Protein 3UAL (pdb70)

InterPro domains:
  IPR000308 14-3-3 protein [PIRSF000868] (2-242)
  IPR000308 14-3-3 protein [PR00305] (36-65)
  IPR000308 14-3-3 protein [PR00305] (85-109)
  IPR000308 14-3-3 protein [PR00305] (116-138)
  IPR000308 14-3-3 protein [PR00305] (151-177)
  IPR000308 14-3-3 protein [PR00305] (178-204)
  IPR000308 14-3-3 protein [PR00305] (205-234)
  IPR000308 14-3-3 protein [PTHR18860] (4-235)
  IPR023409 14-3-3 protein, conserved site [PS00796] (42-52)
  IPR023409 14-3-3 protein, conserved site [PS00797] (214-233)
  IPR023410 14-3-3 domain [PF00244] (11-232)
  IPR023410 14-3-3 domain [SM00101] (4-245)
  IPR036815 14-3-3 domain superfamily [G3DSA:1.20.190.20] (1-247)
  IPR036815 14-3-3 domain superfamily [SSF48445] (1-234)

Secondary structure (DSSP, 8-state):
-HHHHHHHHHHHHHHT-HHHHHHHHHHHHTT-SPPPHHHHHHHHHHHHHHHHHHHHHHHHHHHHHHHHHTTT-HHHHHHHHHHHHHHHHHHHHHHHHHHHHIIIIIHHH--SHHHHHHHHHHHHHHHHHHHHH--HHHHHHHHHHHHHHHHHHHHHHHHHS-TT-HHHHHHHHHHHHIIIIIS--HHHHHHHHHHHHHHHHHTGGG--TTTHHHHHHHHHHHHHHHHHH-/-------

CATH classification: 1.20.190.20

Nearest PDB structures (foldseek):
  7v9b-assembly1_A  TM=1.003E+00  e=8.157E-29  Homo sapiens
  8dgp-assembly2_D  TM=9.974E-01  e=5.205E-28  Homo sapiens
  6gkf-assembly2_D  TM=9.851E-01  e=3.706E-20  Homo sapiens
  6twz-assembly1_A  TM=9.790E-01  e=1.505E-19  Homo sapiens
  5ltw-assembly3_I  TM=9.706E-01  e=9.575E-20  Homo sapiens

GO terms:
  GO:0005886 plasma membrane (C, IDA)
  GO:0002753 cytoplasmic pattern recognition receptor signaling pathway (P, IDA)
  GO:0035332 positive regulation of hippo signaling (P, IDA)
  GO:0005737 cytoplasm (C, IDA)
  GO:0005783 endoplasmic reticulum (C, IDA)
  GO:0042308 negative regulation of protein import into nucleus (P, IDA)
  GO:0035591 signaling adaptor activity (F, IDA)
  GO:0030007 intracellular potassium ion homeostasis (P, IDA)
  GO:0034122 negative regulation of toll-like receptor signaling pathway (P, IDA)
  GO:0140311 protein sequestering activity (F, IDA)
  GO:0070972 protein localization to endoplasmic reticulum (P, IDA)
  GO:0031966 mitochondrial membrane (C, IC)
  GO:0005246 calcium channel regulator activity (F, IDA)
  GO:0051480 regulation of cytosolic calcium ion concentration (P, IDA)
  GO:1905913 negative regulation of calcium ion export across plasma membrane (P, IDA)
  GO:0019855 calcium channel inhibitor activity (F, IDA)
  GO:0044325 transmembrane transporter binding (F, IPI)
  GO:0031625 ubiquitin protein ligase binding (F, IPI)
  GO:0034605 cellular response to heat (P, IDA)
  GO:0005634 nucleus (C, IDA)

B-factor: mean 32.11, std 10.45, range [16.95, 76.75]

Radius of gyration: 18.56 Å; Cα contacts (8 Å, |Δi|>4): 293; chains: 2; bounding box: 40×36×55 Å

Structure (mmCIF, N/CA/C/O backbone):
data_3UAL
#
_entry.id   3UAL
#
_cell.length_a   77.980
_cell.length_b   81.460
_cell.length_c   82.840
_cell.angle_alpha   90.00
_cell.angle_beta   90.00
_cell.angle_gamma   90.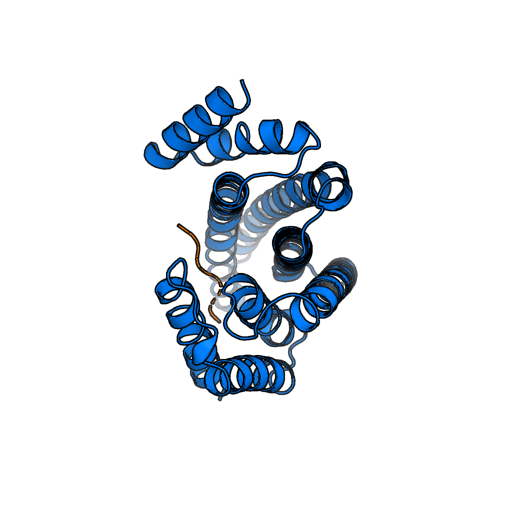00
#
_symmetry.space_group_name_H-M   'C 2 2 21'
#
loop_
_entity.id
_entity.type
_entity.pdbx_description
1 polymer '14-3-3 protein epsilon'
2 polymer 'Myeloid leukemia factor 1'
3 non-polymer 'TERTIARY-BUTYL ALCOHOL'
4 water water
#
loop_
_atom_site.group_PDB
_atom_site.id
_atom_site.type_symbol
_atom_site.label_atom_id
_atom_site.label_alt_id
_atom_site.label_comp_id
_atom_site.label_asym_id
_atom_site.label_entity_id
_atom_site.label_seq_id
_atom_site.pdbx_PDB_ins_code
_atom_site.Cartn_x
_atom_site.Cartn_y
_atom_site.Cartn_z
_atom_site.occupancy
_atom_site.B_iso_or_equiv
_atom_site.auth_seq_id
_atom_site.auth_comp_id
_atom_site.auth_asym_id
_atom_site.auth_atom_id
_atom_site.pdbx_PDB_model_num
ATOM 1 N N . ASP A 1 3 ? -11.424 17.557 -3.855 1.00 54.66 3 ASP A N 1
ATOM 2 C CA . ASP A 1 3 ? -10.852 17.966 -2.547 1.00 52.06 3 ASP A CA 1
ATOM 3 C C . ASP A 1 3 ? -11.374 17.180 -1.352 1.00 49.62 3 ASP A C 1
ATOM 4 O O . ASP A 1 3 ? -10.580 16.917 -0.435 1.00 46.29 3 ASP A O 1
ATOM 9 N N . ARG A 1 4 ? -12.678 16.886 -1.345 1.00 47.69 4 ARG A N 1
ATOM 10 C CA . ARG A 1 4 ? -13.263 15.856 -0.507 1.00 45.24 4 ARG A CA 1
ATOM 11 C C . ARG A 1 4 ? -12.465 14.531 -0.674 1.00 44.32 4 ARG A C 1
ATOM 12 O O . ARG A 1 4 ? -12.040 13.930 0.300 1.00 42.19 4 ARG A O 1
ATOM 20 N N . GLU A 1 5 ? -12.193 14.136 -1.914 1.00 44.86 5 GLU A N 1
ATOM 21 C CA . GLU A 1 5 ? -11.384 12.939 -2.209 1.00 43.63 5 GLU A CA 1
ATOM 22 C C . GLU A 1 5 ? -9.954 13.062 -1.637 1.00 42.27 5 GLU A C 1
ATOM 23 O O . GLU A 1 5 ? -9.421 12.088 -1.093 1.00 39.45 5 GLU A O 1
ATOM 29 N N . ASP A 1 6 ? -9.370 14.253 -1.731 1.00 40.96 6 ASP A N 1
ATOM 30 C CA . ASP A 1 6 ? -8.071 14.534 -1.153 1.00 40.71 6 ASP A CA 1
ATOM 31 C C . ASP A 1 6 ? -8.060 14.410 0.393 1.00 38.54 6 ASP A C 1
ATOM 32 O O . ASP A 1 6 ? -7.126 13.830 0.964 1.00 35.96 6 ASP A O 1
ATOM 37 N N . LEU A 1 7 ? -9.076 14.958 1.058 1.00 36.60 7 LEU A N 1
ATOM 38 C CA . LEU A 1 7 ? -9.180 14.852 2.514 1.00 35.21 7 LEU A CA 1
ATOM 39 C C . LEU A 1 7 ? -9.299 13.387 2.942 1.00 33.47 7 LEU A C 1
ATOM 40 O O . LEU A 1 7 ? -8.712 12.938 3.978 1.00 30.67 7 LEU A O 1
ATOM 45 N N . VAL A 1 8 ? -10.053 12.627 2.171 1.00 31.01 8 VAL A N 1
ATOM 46 C CA . VAL A 1 8 ? -10.265 11.226 2.540 1.00 31.30 8 VAL A CA 1
ATOM 47 C C . VAL A 1 8 ? -8.911 10.473 2.432 1.00 31.13 8 VAL A C 1
ATOM 48 O O . VAL A 1 8 ? -8.595 9.602 3.286 1.00 29.48 8 VAL A O 1
ATOM 52 N N . TYR A 1 9 ? -8.199 10.744 1.339 1.00 31.98 9 TYR A N 1
ATOM 53 C CA . TYR A 1 9 ? -6.846 10.202 1.173 1.00 32.35 9 TYR A CA 1
ATOM 54 C C . TYR A 1 9 ? -5.897 10.553 2.310 1.00 32.23 9 TYR A C 1
ATOM 55 O O . TYR A 1 9 ? -5.175 9.651 2.824 1.00 30.84 9 TYR A O 1
ATOM 64 N N . GLN A 1 10 ? -5.851 11.849 2.659 1.00 30.52 10 GLN A N 1
ATOM 65 C CA . GLN A 1 10 ? -5.073 12.282 3.814 1.00 30.85 10 GLN A CA 1
ATOM 66 C C . GLN A 1 10 ? -5.473 11.587 5.096 1.00 28.14 10 GLN A C 1
ATOM 67 O O . GLN A 1 10 ? -4.589 11.216 5.892 1.00 28.02 10 GLN A O 1
ATOM 73 N N . ALA A 1 11 ? -6.768 11.370 5.288 1.00 27.01 11 ALA A N 1
ATOM 74 C CA . ALA A 1 11 ? -7.255 10.686 6.470 1.00 25.67 11 ALA A CA 1
ATOM 75 C C . ALA A 1 11 ? -6.776 9.225 6.506 1.00 27.61 11 ALA A C 1
ATOM 76 O O . ALA A 1 11 ? -6.304 8.687 7.576 1.00 24.47 11 ALA A O 1
ATOM 78 N N . LYS A 1 12 ? -6.808 8.610 5.324 1.00 25.72 12 LYS A N 1
ATOM 79 C CA . LYS A 1 12 ? -6.284 7.242 5.218 1.00 27.18 12 LYS A CA 1
ATOM 80 C C . LYS A 1 12 ? -4.765 7.155 5.449 1.00 27.26 12 LYS A C 1
ATOM 81 O O . LYS A 1 12 ? -4.284 6.229 6.136 1.00 26.62 12 LYS A O 1
ATOM 87 N N . LEU A 1 13 ? -4.009 8.115 4.927 1.00 26.36 13 LEU A N 1
ATOM 88 C CA . LEU A 1 13 ? -2.569 8.140 5.228 1.00 27.90 13 LEU A CA 1
ATOM 89 C C . LEU A 1 13 ? -2.347 8.302 6.725 1.00 27.05 13 LEU A C 1
ATOM 90 O O . LEU A 1 13 ? -1.414 7.673 7.241 1.00 26.42 13 LEU A O 1
ATOM 95 N N . ALA A 1 14 ? -3.060 9.245 7.373 1.00 23.94 14 ALA A N 1
ATOM 96 C CA . ALA A 1 14 ? -2.897 9.454 8.832 1.00 24.62 14 ALA A CA 1
ATOM 97 C C . ALA A 1 14 ? -3.248 8.155 9.572 1.00 25.10 14 ALA A C 1
ATOM 98 O O . ALA A 1 14 ? -2.583 7.765 10.569 1.00 24.08 14 ALA A O 1
ATOM 100 N N . GLU A 1 15 ? -4.288 7.472 9.090 1.00 22.14 15 GLU A N 1
ATOM 101 C CA . GLU A 1 15 ? -4.715 6.218 9.761 1.00 21.81 15 GLU A CA 1
ATOM 102 C C . GLU A 1 15 ? -3.585 5.162 9.653 1.00 23.66 15 GLU A C 1
ATOM 103 O O . GLU A 1 15 ? -3.231 4.508 10.687 1.00 21.91 15 GLU A O 1
ATOM 109 N N . GLN A 1 16 ? -3.017 4.999 8.468 1.00 21.87 16 GLN A N 1
ATOM 110 C CA . GLN A 1 16 ? -1.889 4.083 8.316 1.00 25.22 16 GLN A CA 1
ATOM 111 C C . GLN A 1 16 ? -0.714 4.494 9.194 1.00 26.79 16 GLN A C 1
ATOM 112 O O . GLN A 1 16 ? -0.055 3.589 9.780 1.00 27.30 16 GLN A O 1
ATOM 118 N N . ALA A 1 17 ? -0.408 5.815 9.271 1.00 23.31 17 ALA A N 1
ATOM 119 C CA . ALA A 1 17 ? 0.712 6.288 10.098 1.00 24.95 17 ALA A CA 1
ATOM 120 C C . ALA A 1 17 ? 0.375 6.250 11.615 1.00 23.22 17 ALA A C 1
ATOM 121 O O . ALA A 1 17 ? 1.269 6.591 12.417 1.00 25.76 17 ALA A O 1
ATOM 123 N N . GLU A 1 18 ? -0.839 5.882 12.002 1.00 21.45 18 GLU A N 1
ATOM 124 C CA . GLU A 1 18 ? -1.346 5.911 13.365 1.00 23.53 18 GLU A CA 1
ATOM 125 C C . GLU A 1 18 ? -1.237 7.333 13.996 1.00 25.13 18 GLU A C 1
ATOM 126 O O . GLU A 1 18 ? -0.864 7.474 15.144 1.00 25.68 18 GLU A O 1
ATOM 132 N N . ARG A 1 19 ? -1.504 8.362 13.175 1.00 24.56 19 ARG A N 1
ATOM 133 C CA . ARG A 1 19 ? -1.460 9.754 13.641 1.00 25.44 19 ARG A CA 1
ATOM 134 C C . ARG A 1 19 ? -2.942 10.177 13.718 1.00 24.26 19 ARG A C 1
ATOM 135 O O . ARG A 1 19 ? -3.466 10.876 12.773 1.00 24.71 19 ARG A O 1
ATOM 143 N N . TYR A 1 20 ? -3.634 9.709 14.763 1.00 22.65 20 TYR A N 1
ATOM 144 C CA . TYR A 1 20 ? -5.105 9.860 14.714 1.00 22.67 20 TYR A CA 1
ATOM 145 C C . TYR A 1 20 ? -5.604 11.298 14.825 1.00 23.45 20 TYR A C 1
ATOM 146 O O . TYR A 1 20 ? -6.737 11.580 14.410 1.00 23.89 20 TYR A O 1
ATOM 155 N N . ASP A 1 21 ? -4.784 12.199 15.396 1.00 24.85 21 ASP A N 1
ATOM 156 C CA . ASP A 1 21 ? -5.171 13.638 15.455 1.00 26.93 21 ASP A CA 1
ATOM 157 C C . ASP A 1 21 ? -5.368 14.233 14.094 1.00 27.41 21 ASP A C 1
ATOM 158 O O . ASP A 1 21 ? -6.316 14.963 13.863 1.00 28.44 21 ASP A O 1
ATOM 163 N N . GLU A 1 22 ? -4.459 13.908 13.197 1.00 25.83 22 GLU A N 1
ATOM 164 C CA . GLU A 1 22 ? -4.537 14.387 11.835 1.00 27.47 22 GLU A CA 1
ATOM 165 C C . GLU A 1 22 ? -5.662 13.765 11.108 1.00 24.74 22 GLU A C 1
ATOM 166 O O . GLU A 1 22 ? -6.269 14.404 10.265 1.00 26.27 22 GLU A O 1
ATOM 172 N N . MET A 1 23 ? -5.908 12.504 11.406 1.00 23.19 23 MET A N 1
ATOM 173 C CA . MET A 1 23 ? -7.056 11.779 10.813 1.00 23.00 23 MET A CA 1
ATOM 174 C C . MET A 1 23 ? -8.385 12.462 11.191 1.00 22.96 23 MET A C 1
ATOM 175 O O . MET A 1 23 ? -9.266 12.700 10.322 1.00 24.96 23 MET A O 1
ATOM 180 N N . VAL A 1 24 ? -8.458 12.863 12.476 1.00 23.10 24 VAL A N 1
ATOM 181 C CA . VAL A 1 24 ? -9.635 13.630 12.952 1.00 23.39 24 VAL A CA 1
ATOM 182 C C . VAL A 1 24 ? -9.728 14.974 12.163 1.00 24.39 24 VAL A C 1
ATOM 183 O O . VAL A 1 24 ? -10.826 15.317 11.684 1.00 24.34 24 VAL A O 1
ATOM 187 N N A GLU A 1 25 ? -8.595 15.679 12.015 0.50 25.36 25 GLU A N 1
ATOM 188 N N B GLU A 1 25 ? -8.618 15.685 11.987 0.50 25.24 25 GLU A N 1
ATOM 189 C CA A GLU A 1 25 ? -8.557 17.018 11.376 0.50 27.05 25 GLU A CA 1
ATOM 190 C CA B GLU A 1 25 ? -8.686 17.032 11.394 0.50 26.66 25 GLU A CA 1
ATOM 191 C C A GLU A 1 25 ? -9.185 16.860 10.000 0.50 28.13 25 GLU A C 1
ATOM 192 C C B GLU A 1 25 ? -9.096 16.955 9.928 0.50 28.28 25 GLU A C 1
ATOM 193 O O A GLU A 1 25 ? -10.161 17.556 9.664 0.50 26.85 25 GLU A O 1
ATOM 194 O O B GLU A 1 25 ? -9.846 17.816 9.446 0.50 27.86 25 GLU A O 1
ATOM 205 N N . SER A 1 26 ? -8.651 15.900 9.231 1.00 27.34 26 SER A N 1
ATOM 206 C CA . SER A 1 26 ? -9.105 15.664 7.809 1.00 28.70 26 SER A CA 1
ATOM 207 C C . SER A 1 26 ? -10.589 15.289 7.716 1.00 29.17 26 SER A C 1
ATOM 208 O O . SER A 1 26 ? -11.332 15.883 6.901 1.00 29.75 26 SER A O 1
ATOM 211 N N . MET A 1 27 ? -11.047 14.357 8.570 1.00 26.07 27 MET A N 1
ATOM 212 C CA . MET A 1 27 ? -12.437 13.910 8.504 1.00 24.81 27 MET A CA 1
ATOM 213 C C . MET A 1 27 ? -13.414 14.992 9.026 1.00 26.51 27 MET A C 1
ATOM 214 O O . MET A 1 27 ? -14.568 15.062 8.579 1.00 26.81 27 MET A O 1
ATOM 219 N N . LYS A 1 28 ? -12.937 15.844 9.944 1.00 27.76 28 LYS A N 1
ATOM 220 C CA . LYS A 1 28 ? -13.776 16.950 10.449 1.00 29.71 28 LYS A CA 1
ATOM 221 C C . LYS A 1 28 ? -13.998 17.955 9.307 1.00 30.74 28 LYS A C 1
ATOM 222 O O . LYS A 1 28 ? -15.098 18.488 9.171 1.00 29.91 28 LYS A O 1
ATOM 228 N N . LYS A 1 29 ? -12.992 18.189 8.460 1.00 32.24 29 LYS A N 1
ATOM 229 C CA . LYS A 1 29 ? -13.183 19.020 7.275 1.00 35.08 29 LYS A CA 1
ATOM 230 C C . LYS A 1 29 ? -14.195 18.431 6.292 1.00 35.63 29 LYS A C 1
ATOM 231 O O . LYS A 1 29 ? -14.966 19.192 5.685 1.00 35.53 29 LYS A O 1
ATOM 237 N N . VAL A 1 30 ? -14.248 17.104 6.173 1.00 32.79 30 VAL A N 1
ATOM 238 C CA . VAL A 1 30 ? -15.219 16.466 5.293 1.00 33.60 30 VAL A CA 1
ATOM 239 C C . VAL A 1 30 ? -16.621 16.657 5.895 1.00 34.05 30 VAL A C 1
ATOM 240 O O . VAL A 1 30 ? -17.567 17.041 5.194 1.00 34.18 30 VAL A O 1
ATOM 244 N N . ALA A 1 31 ? -16.742 16.473 7.192 1.00 31.51 31 ALA A N 1
ATOM 245 C CA . ALA A 1 31 ? -18.012 16.663 7.861 1.00 31.44 31 ALA A CA 1
ATOM 246 C C . ALA A 1 31 ? -18.468 18.117 7.685 1.00 33.94 31 ALA A C 1
ATOM 247 O O . ALA A 1 31 ? -19.663 18.374 7.593 1.00 34.62 31 ALA A O 1
ATOM 249 N N . GLY A 1 32 ? -17.481 19.013 7.632 1.00 34.91 32 GLY A N 1
ATOM 250 C CA . GLY A 1 32 ? -17.662 20.462 7.581 1.00 37.06 32 GLY A CA 1
ATOM 251 C C . GLY A 1 32 ? -18.336 20.888 6.285 1.00 38.39 32 GLY A C 1
ATOM 252 O O . GLY A 1 32 ? -18.848 21.990 6.179 1.00 40.61 32 GLY A O 1
ATOM 253 N N . MET A 1 33 ? -18.359 19.981 5.314 1.00 38.60 33 MET A N 1
ATOM 254 C CA . MET A 1 33 ? -18.978 20.237 4.013 1.00 40.57 33 MET A CA 1
ATOM 255 C C . MET A 1 33 ? -20.506 20.176 3.941 1.00 40.31 33 MET A C 1
ATOM 256 O O . MET A 1 33 ? -21.079 20.564 2.928 1.00 41.74 33 MET A O 1
ATOM 261 N N . ASP A 1 34 ? -21.154 19.636 4.970 1.00 38.67 34 ASP A N 1
ATOM 262 C CA . ASP A 1 34 ? -22.631 19.646 5.077 1.00 38.77 34 ASP A CA 1
ATOM 263 C C . ASP A 1 34 ? -23.310 18.843 3.932 1.00 40.44 34 ASP A C 1
ATOM 264 O O . ASP A 1 34 ? -24.335 19.266 3.351 1.00 41.11 34 ASP A O 1
ATOM 269 N N . VAL A 1 35 ? -22.685 17.739 3.553 1.00 39.89 35 VAL A N 1
ATOM 270 C CA . VAL A 1 35 ? -23.273 16.813 2.583 1.00 39.54 35 VAL A CA 1
ATOM 271 C C . VAL A 1 35 ? -23.335 15.414 3.234 1.00 36.95 35 VAL A C 1
ATOM 272 O O . VAL A 1 35 ? -22.685 15.161 4.229 1.00 34.82 35 VAL A O 1
ATOM 276 N N . GLU A 1 36 ? -24.162 14.523 2.709 1.00 35.48 36 GLU A N 1
ATOM 277 C CA . GLU A 1 36 ? -24.202 13.139 3.239 1.00 32.83 36 GLU A CA 1
ATOM 278 C C . GLU A 1 36 ? -22.820 12.469 3.044 1.00 31.54 36 GLU A C 1
ATOM 279 O O . GLU A 1 36 ? -22.274 12.456 1.924 1.00 32.57 36 GLU A O 1
ATOM 285 N N . LEU A 1 37 ? -22.231 11.948 4.115 1.00 28.90 37 LEU A N 1
ATOM 286 C CA . LEU A 1 37 ? -20.964 11.239 3.986 1.00 28.44 37 LEU A CA 1
ATOM 287 C C . LEU A 1 37 ? -21.232 9.850 3.386 1.00 28.30 37 LEU A C 1
ATOM 288 O O . LEU A 1 37 ? -22.298 9.295 3.577 1.00 28.44 37 LEU A O 1
ATOM 293 N N . THR A 1 38 ? -20.239 9.284 2.714 1.00 28.67 38 THR A N 1
ATOM 294 C CA . THR A 1 38 ? -20.333 7.885 2.297 1.00 29.04 38 THR A CA 1
ATOM 295 C C . THR A 1 38 ? -20.147 6.987 3.513 1.00 28.89 38 THR A C 1
ATOM 296 O O . THR A 1 38 ? -19.703 7.442 4.543 1.00 26.82 38 THR A O 1
ATOM 300 N N . VAL A 1 39 ? -20.449 5.701 3.378 1.00 26.50 39 VAL A N 1
ATOM 301 C CA . VAL A 1 39 ? -20.182 4.716 4.396 1.00 28.13 39 VAL A CA 1
ATOM 302 C C . VAL A 1 39 ? -18.731 4.784 4.745 1.00 26.78 39 VAL A C 1
ATOM 303 O O . VAL A 1 39 ? -18.432 4.739 5.947 1.00 26.62 39 VAL A O 1
ATOM 307 N N . GLU A 1 40 ? -17.868 4.904 3.726 1.00 28.25 40 GLU A N 1
ATOM 308 C CA . GLU A 1 40 ? -16.425 4.948 3.968 1.00 27.92 40 GLU A CA 1
ATOM 309 C C . GLU A 1 40 ? -16.032 6.153 4.836 1.00 28.09 40 GLU A C 1
ATOM 310 O O . GLU A 1 40 ? -15.239 6.038 5.798 1.00 25.66 40 GLU A O 1
ATOM 316 N N . GLU A 1 41 ? -16.531 7.313 4.430 1.00 27.05 41 GLU A N 1
ATOM 317 C CA . GLU A 1 41 ? -16.257 8.545 5.210 1.00 26.03 41 GLU A CA 1
ATOM 318 C C . GLU A 1 41 ? -16.803 8.468 6.641 1.00 24.36 41 GLU A C 1
ATOM 319 O O . GLU A 1 41 ? -16.081 8.886 7.609 1.00 24.15 41 GLU A O 1
ATOM 325 N N . ARG A 1 42 ? -18.057 8.014 6.850 1.00 24.79 42 ARG A N 1
ATOM 326 C CA A ARG A 1 42 ? -18.603 7.817 8.226 0.50 26.05 42 ARG A CA 1
ATOM 327 C CA B ARG A 1 42 ? -18.560 7.883 8.245 0.50 25.85 42 ARG A CA 1
ATOM 328 C C . ARG A 1 42 ? -17.687 6.958 9.083 1.00 26.42 42 ARG A C 1
ATOM 329 O O . ARG A 1 42 ? -17.405 7.263 10.261 1.00 25.14 42 ARG A O 1
ATOM 344 N N . ASN A 1 43 ? -17.270 5.851 8.490 1.00 25.74 43 ASN A N 1
ATOM 345 C CA . ASN A 1 43 ? -16.386 4.936 9.173 1.00 26.32 43 ASN A CA 1
ATOM 346 C C . ASN A 1 43 ? -15.048 5.561 9.505 1.00 23.05 43 ASN A C 1
ATOM 347 O O . ASN A 1 43 ? -14.584 5.372 10.668 1.00 22.48 43 ASN A O 1
ATOM 352 N N . LEU A 1 44 ? -14.462 6.318 8.569 1.00 22.25 44 LEU A N 1
ATOM 353 C CA . LEU A 1 44 ? -13.125 6.940 8.823 1.00 22.95 44 LEU A CA 1
ATOM 354 C C . LEU A 1 44 ? -13.286 7.961 9.985 1.00 22.29 44 LEU A C 1
ATOM 355 O O . LEU A 1 44 ? -12.474 8.051 10.859 1.00 20.58 44 LEU A O 1
ATOM 360 N N . LEU A 1 45 ? -14.369 8.734 9.945 1.00 23.76 45 LEU A N 1
ATOM 361 C CA . LEU A 1 45 ? -14.573 9.784 10.968 1.00 23.74 45 LEU A CA 1
ATOM 362 C C . LEU A 1 45 ? -14.727 9.071 12.313 1.00 22.76 45 LEU A C 1
ATOM 363 O O . LEU A 1 45 ? -14.141 9.505 13.360 1.00 20.75 45 LEU A O 1
ATOM 368 N N . SER A 1 46 ? -15.540 8.036 12.334 1.00 21.97 46 SER A N 1
ATOM 369 C CA . SER A 1 46 ? -15.807 7.358 13.638 1.00 23.41 46 SER A CA 1
ATOM 370 C C . SER A 1 46 ? -14.505 6.736 14.224 1.00 22.29 46 SER A C 1
ATOM 371 O O . SER A 1 46 ? -14.153 6.917 15.421 1.00 20.79 46 SER A O 1
ATOM 374 N N . VAL A 1 47 ? -13.737 6.079 13.338 1.00 20.69 47 VAL A N 1
ATOM 375 C CA . VAL A 1 47 ? -12.454 5.447 13.747 1.00 21.32 47 VAL A CA 1
ATOM 376 C C . VAL A 1 47 ? -11.516 6.522 14.256 1.00 20.60 47 VAL A C 1
ATOM 377 O O . VAL A 1 47 ? -10.818 6.324 15.291 1.00 21.64 47 VAL A O 1
ATOM 381 N N . ALA A 1 48 ? -11.406 7.658 13.533 1.00 19.45 48 ALA A N 1
ATOM 382 C CA . ALA A 1 48 ? -10.500 8.695 13.976 1.00 19.67 48 ALA A CA 1
ATOM 383 C C . ALA A 1 48 ? -10.848 9.163 15.428 1.00 21.17 48 ALA A C 1
ATOM 384 O O . ALA A 1 48 ? -9.976 9.127 16.313 1.00 19.40 48 ALA A O 1
ATOM 386 N N . TYR A 1 49 ? -12.101 9.507 15.692 1.00 19.17 49 TYR A N 1
ATOM 387 C CA . TYR A 1 49 ? -12.420 9.998 17.032 1.00 19.82 49 TYR A CA 1
ATOM 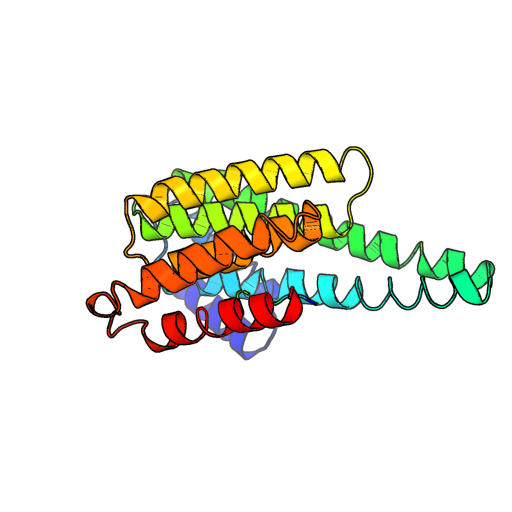388 C C . TYR A 1 49 ? -12.351 8.846 18.029 1.00 20.69 49 TYR A C 1
ATOM 389 O O . TYR A 1 49 ? -12.013 9.118 19.182 1.00 21.48 49 TYR A O 1
ATOM 398 N N . LYS A 1 50 ? -12.751 7.607 17.684 1.00 20.47 50 LYS A N 1
ATOM 399 C CA A LYS A 1 50 ? -12.646 6.566 18.690 0.50 20.69 50 LYS A CA 1
ATOM 400 C CA B LYS A 1 50 ? -12.618 6.491 18.631 0.50 20.03 50 LYS A CA 1
ATOM 401 C C . LYS A 1 50 ? -11.186 6.283 19.132 1.00 21.07 50 LYS A C 1
ATOM 402 O O . LYS A 1 50 ? -10.968 6.023 20.324 1.00 18.30 50 LYS A O 1
ATOM 413 N N . ASN A 1 51 ? -10.235 6.401 18.197 1.00 20.45 51 ASN A N 1
ATOM 414 C CA . ASN A 1 51 ? -8.821 6.339 18.586 1.00 19.77 51 ASN A CA 1
ATOM 415 C C . ASN A 1 51 ? -8.387 7.480 19.482 1.00 20.86 51 ASN A C 1
ATOM 416 O O . ASN A 1 51 ? -7.650 7.246 20.431 1.00 19.82 51 ASN A O 1
ATOM 421 N N . VAL A 1 52 ? -8.765 8.714 19.118 1.00 18.12 52 VAL A N 1
ATOM 422 C CA . VAL A 1 52 ? -8.337 9.913 19.851 1.00 19.78 52 VAL A CA 1
ATOM 423 C C . VAL A 1 52 ? -8.922 9.872 21.248 1.00 21.32 52 VAL A C 1
ATOM 424 O O . VAL A 1 52 ? -8.188 10.031 22.260 1.00 21.58 52 VAL A O 1
ATOM 428 N N . ILE A 1 53 ? -10.206 9.607 21.309 1.00 19.53 53 ILE A N 1
ATOM 429 C CA . ILE A 1 53 ? -10.828 9.525 22.650 1.00 20.82 53 ILE A CA 1
ATOM 430 C C . ILE A 1 53 ? -10.374 8.247 23.417 1.00 20.19 53 ILE A C 1
ATOM 431 O O . ILE A 1 53 ? -10.176 8.300 24.642 1.00 21.13 53 ILE A O 1
ATOM 436 N N . GLY A 1 54 ? -10.172 7.147 22.705 1.00 18.18 54 GLY A N 1
ATOM 437 C CA . GLY A 1 54 ? -9.824 5.861 23.317 1.00 17.77 54 GLY A CA 1
ATOM 438 C C . GLY A 1 54 ? -8.481 5.952 24.026 1.00 20.39 54 GLY A C 1
ATOM 439 O O . GLY A 1 54 ? -8.331 5.369 25.143 1.00 20.27 54 GLY A O 1
ATOM 440 N N . ALA A 1 55 ? -7.523 6.683 23.429 1.00 19.31 55 ALA A N 1
ATOM 441 C CA . ALA A 1 55 ? -6.215 6.863 24.124 1.00 20.93 55 ALA A CA 1
ATOM 442 C C . ALA A 1 55 ? -6.412 7.521 25.492 1.00 20.69 55 ALA A C 1
ATOM 443 O O . ALA A 1 55 ? -5.793 7.082 26.492 1.00 21.77 55 ALA A O 1
ATOM 445 N N . ARG A 1 56 ? -7.276 8.525 25.549 1.00 20.84 56 ARG A N 1
ATOM 446 C CA . ARG A 1 56 ? -7.475 9.185 26.851 1.00 20.76 56 ARG A CA 1
ATOM 447 C C . ARG A 1 56 ? -8.322 8.355 27.811 1.00 19.50 56 ARG A C 1
ATOM 448 O O . ARG A 1 56 ? -8.084 8.414 29.043 1.00 21.01 56 ARG A O 1
ATOM 456 N N . ARG A 1 57 ? -9.329 7.628 27.278 1.00 17.97 57 ARG A N 1
ATOM 457 C CA . ARG A 1 57 ? -10.121 6.739 28.160 1.00 19.43 57 ARG A CA 1
ATOM 458 C C . ARG A 1 57 ? -9.203 5.683 28.772 1.00 20.52 57 ARG A C 1
ATOM 459 O O . ARG A 1 57 ? -9.278 5.365 29.942 1.00 19.16 57 ARG A O 1
ATOM 467 N N . ALA A 1 58 ? -8.305 5.160 27.961 1.00 18.76 58 ALA A N 1
ATOM 468 C CA . ALA A 1 58 ? -7.343 4.154 28.495 1.00 20.87 58 ALA A CA 1
ATOM 469 C C . ALA A 1 58 ? -6.431 4.770 29.558 1.00 21.30 58 ALA A C 1
ATOM 470 O O . ALA A 1 58 ? -6.219 4.162 30.614 1.00 21.68 58 ALA A O 1
ATOM 472 N N . SER A 1 59 ? -5.921 5.991 29.293 1.00 20.82 59 SER A N 1
ATOM 473 C CA . SER A 1 59 ? -5.056 6.675 30.294 1.00 20.42 59 SER A CA 1
ATOM 474 C C . SER A 1 59 ? -5.841 6.912 31.576 1.00 20.69 59 SER A C 1
ATOM 475 O O . SER A 1 59 ? -5.300 6.759 32.657 1.00 19.99 59 SER A O 1
ATOM 478 N N . TRP A 1 60 ? -7.072 7.424 31.420 1.00 21.00 60 TRP A N 1
ATOM 479 C CA . TRP A 1 60 ? -7.943 7.760 32.541 1.00 22.00 60 TRP A CA 1
ATOM 480 C C . TRP A 1 60 ? -8.173 6.498 33.415 1.00 22.45 60 TRP A C 1
ATOM 481 O O . TRP A 1 60 ? -8.035 6.570 34.623 1.00 23.27 60 TRP A O 1
ATOM 492 N N . ARG A 1 61 ? -8.436 5.355 32.792 1.00 21.61 61 ARG A N 1
ATOM 493 C CA A ARG A 1 61 ? -8.662 4.140 33.593 0.50 22.10 61 ARG A CA 1
ATOM 494 C CA B ARG A 1 61 ? -8.652 4.149 33.602 0.50 21.65 61 ARG A CA 1
ATOM 495 C C . ARG A 1 61 ? -7.414 3.724 34.341 1.00 23.67 61 ARG A C 1
ATOM 496 O O . ARG A 1 61 ? -7.497 3.253 35.478 1.00 21.78 61 ARG A O 1
ATOM 511 N N . ILE A 1 62 ? -6.245 3.882 33.705 1.00 21.71 62 ILE A N 1
ATOM 512 C CA . ILE A 1 62 ? -5.003 3.548 34.372 1.00 22.50 62 ILE A CA 1
ATOM 513 C C . ILE A 1 62 ? -4.787 4.466 35.577 1.00 22.88 62 ILE A C 1
ATOM 514 O O . ILE A 1 62 ? -4.453 4.020 36.636 1.00 21.09 62 ILE A O 1
ATOM 519 N N . ILE A 1 63 ? -4.918 5.759 35.352 1.00 21.73 63 ILE A N 1
ATOM 520 C CA . ILE A 1 63 ? -4.596 6.720 36.418 1.00 21.54 63 ILE A CA 1
ATOM 521 C C . ILE A 1 63 ? -5.615 6.502 37.572 1.00 22.35 63 ILE A C 1
ATOM 522 O O . ILE A 1 63 ? -5.208 6.593 38.729 1.00 24.87 63 ILE A O 1
ATOM 527 N N . SER A 1 64 ? -6.886 6.281 37.215 1.00 24.15 64 SER A N 1
ATOM 528 C CA A SER A 1 64 ? -7.926 6.053 38.196 0.50 23.05 64 SER A CA 1
ATOM 529 C CA B SER A 1 64 ? -7.946 6.029 38.189 0.50 23.62 64 SER A CA 1
ATOM 530 C C . SER A 1 64 ? -7.574 4.820 39.027 1.00 25.05 64 SER A C 1
ATOM 531 O O . SER A 1 64 ? -7.751 4.821 40.228 1.00 26.11 64 SER A O 1
ATOM 536 N N . SER A 1 65 ? -7.043 3.770 38.404 1.00 24.91 65 SER A N 1
ATOM 537 C CA A SER A 1 65 ? -6.737 2.569 39.197 0.50 25.00 65 SER A CA 1
ATOM 538 C CA B SER A 1 65 ? -6.713 2.550 39.144 0.50 24.39 65 SER A CA 1
ATOM 539 C C . SER A 1 65 ? -5.541 2.806 40.075 1.00 25.77 65 SER A C 1
ATOM 540 O O . SER A 1 65 ? -5.459 2.280 41.184 1.00 25.82 65 SER A O 1
ATOM 545 N N . ILE A 1 66 ? -4.599 3.610 39.589 1.00 24.40 66 ILE A N 1
ATOM 546 C CA . ILE A 1 66 ? -3.472 3.970 40.451 1.00 24.71 66 ILE A CA 1
ATOM 547 C C . ILE A 1 66 ? -3.956 4.799 41.678 1.00 26.61 66 ILE A C 1
ATOM 548 O O . ILE A 1 66 ? -3.533 4.587 42.798 1.00 27.95 66 ILE A O 1
ATOM 553 N N . GLU A 1 67 ? -4.881 5.709 41.410 1.00 28.11 67 GLU A N 1
ATOM 554 C CA . GLU A 1 67 ? -5.476 6.489 42.457 1.00 30.58 67 GLU A CA 1
ATOM 555 C C . GLU A 1 67 ? -6.113 5.563 43.509 1.00 31.24 67 GLU A C 1
ATOM 556 O O . GLU A 1 67 ? -5.890 5.752 44.649 1.00 32.52 67 GLU A O 1
ATOM 562 N N . GLN A 1 68 ? -6.891 4.570 43.072 1.00 32.40 68 GLN A N 1
ATOM 563 C CA . GLN A 1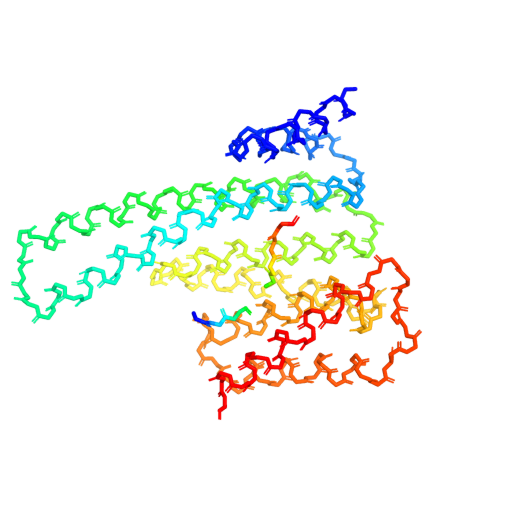 68 ? -7.613 3.705 44.004 1.00 32.01 68 GLN A CA 1
ATOM 564 C C . GLN A 1 68 ? -6.635 2.874 44.864 1.00 34.24 68 GLN A C 1
ATOM 565 O O . GLN A 1 68 ? -6.866 2.661 46.093 1.00 35.13 68 GLN A O 1
ATOM 571 N N . LYS A 1 69 ? -5.526 2.445 44.258 1.00 31.91 69 LYS A N 1
ATOM 572 C CA A LYS A 1 69 ? -4.499 1.715 44.998 0.50 34.46 69 LYS A CA 1
ATOM 573 C CA B LYS A 1 69 ? -4.532 1.708 45.020 0.50 34.16 69 LYS A CA 1
ATOM 574 C C . LYS A 1 69 ? -3.993 2.608 46.092 1.00 35.82 69 LYS A C 1
ATOM 575 O O . LYS A 1 69 ? -3.844 2.202 47.236 1.00 35.66 69 LYS A O 1
ATOM 586 N N . GLU A 1 70 ? -3.720 3.845 45.710 1.00 35.27 70 GLU A N 1
ATOM 587 C CA . GLU A 1 70 ? -3.069 4.708 46.704 1.00 38.24 70 GLU A CA 1
ATOM 588 C C . GLU A 1 70 ? -4.017 5.172 47.812 1.00 39.18 70 GLU A C 1
ATOM 589 O O . GLU A 1 70 ? -3.559 5.408 48.928 1.00 42.10 70 GLU A O 1
ATOM 595 N N . GLU A 1 71 ? -5.316 5.252 47.519 1.00 39.65 71 GLU A N 1
ATOM 596 C CA . GLU A 1 71 ? -6.336 5.513 48.578 1.00 44.72 71 GLU A CA 1
ATOM 597 C C . GLU A 1 71 ? -6.239 4.467 49.696 1.00 48.28 71 GLU A C 1
ATOM 598 O O . GLU A 1 71 ? -6.433 4.777 50.859 1.00 51.25 71 GLU A O 1
ATOM 604 N N . ASN A 1 72 ? -5.893 3.239 49.326 1.00 50.41 72 ASN A N 1
ATOM 605 C CA . ASN A 1 72 ? -5.633 2.140 50.295 1.00 53.75 72 ASN A CA 1
ATOM 606 C C . ASN A 1 72 ? -4.310 2.142 51.042 1.00 57.16 72 ASN A C 1
ATOM 607 O O . ASN A 1 72 ? -4.142 1.413 52.021 1.00 59.25 72 ASN A O 1
ATOM 612 N N . LYS A 1 73 ? -3.366 2.944 50.587 1.00 57.55 73 LYS A N 1
ATOM 613 C CA . LYS A 1 73 ? -2.053 3.027 51.183 1.00 59.80 73 LYS A CA 1
ATOM 614 C C . LYS A 1 73 ? -2.019 4.370 51.918 1.00 61.30 73 LYS A C 1
ATOM 615 O O . LYS A 1 73 ? -1.167 4.625 52.770 1.00 63.45 73 LYS A O 1
ATOM 621 N N . GLY A 1 74 ? -2.980 5.223 51.579 1.00 60.52 74 GLY A N 1
ATOM 622 C CA . GLY A 1 74 ? -3.049 6.569 52.130 1.00 61.26 74 GLY A CA 1
ATOM 623 C C . GLY A 1 74 ? -1.775 7.388 51.969 1.00 60.99 74 GLY A C 1
ATOM 624 O O . GLY A 1 74 ? -1.303 7.938 52.935 1.00 62.94 74 GLY A O 1
ATOM 625 N N . GLY A 1 75 ? -1.205 7.466 50.764 1.00 58.23 75 GLY A N 1
ATOM 626 C CA . GLY A 1 75 ? 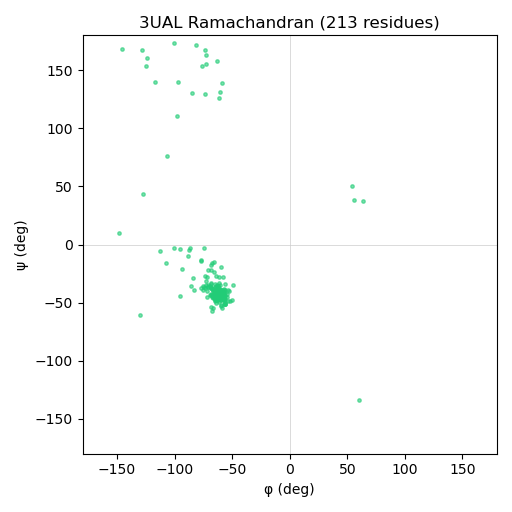-0.064 8.347 50.556 1.00 56.83 75 GLY A CA 1
ATOM 627 C C . GLY A 1 75 ? -0.571 9.631 49.951 1.00 56.36 75 GLY A C 1
ATOM 628 O O . GLY A 1 75 ? -0.988 9.625 48.759 1.00 53.17 75 GLY A O 1
ATOM 629 N N . GLU A 1 76 ? -0.525 10.723 50.728 1.00 56.35 76 GLU A N 1
ATOM 630 C CA . GLU A 1 76 ? -1.284 11.944 50.363 1.00 56.61 76 GLU A CA 1
ATOM 631 C C . GLU A 1 76 ? -0.574 12.857 49.363 1.00 54.04 76 GLU A C 1
ATOM 632 O O . GLU A 1 76 ? -1.229 13.418 48.470 1.00 51.90 76 GLU A O 1
ATOM 638 N N . ASP A 1 77 ? 0.741 13.005 49.520 1.00 53.34 77 ASP A N 1
ATOM 639 C CA . ASP A 1 77 ? 1.563 13.691 48.531 1.00 51.58 77 ASP A CA 1
ATOM 640 C C . ASP A 1 77 ? 1.344 12.992 47.180 1.00 46.14 77 ASP A C 1
ATOM 641 O O . ASP A 1 77 ? 0.995 13.649 46.192 1.00 44.35 77 ASP A O 1
ATOM 646 N N . LYS A 1 78 ? 1.473 11.669 47.141 1.00 43.60 78 LYS A N 1
ATOM 647 C CA . LYS A 1 78 ? 1.153 10.955 45.884 1.00 41.48 78 LYS A CA 1
ATOM 648 C C . LYS A 1 78 ? -0.252 11.243 45.417 1.00 38.78 78 LYS A C 1
ATOM 649 O O . LYS A 1 78 ? -0.476 11.486 44.217 1.00 34.45 78 LYS A O 1
ATOM 655 N N . LEU A 1 79 ? -1.237 11.179 46.324 1.00 37.80 79 LEU A N 1
ATOM 656 C CA . LEU A 1 79 ? -2.638 11.351 45.831 1.00 36.89 79 LEU A CA 1
ATOM 657 C C . LEU A 1 79 ? -2.910 12.725 45.200 1.00 36.42 79 LEU A C 1
ATOM 658 O O . LEU A 1 79 ? -3.698 12.813 44.292 1.00 35.00 79 LEU A O 1
ATOM 663 N N . LYS A 1 80 ? -2.292 13.785 45.732 1.00 38.91 80 LYS A N 1
ATOM 664 C CA . LYS A 1 80 ? -2.398 15.124 45.112 1.00 39.89 80 LYS A CA 1
ATOM 665 C C . LYS A 1 80 ? -1.910 15.168 43.654 1.00 37.12 80 LYS A C 1
ATOM 666 O O . LYS A 1 80 ? -2.577 15.720 42.766 1.00 36.62 80 LYS A O 1
ATOM 672 N N . MET A 1 81 ? -0.757 14.552 43.405 1.00 35.62 81 MET A N 1
ATOM 673 C CA . MET A 1 81 ? -0.229 14.431 42.037 1.00 33.07 81 MET A CA 1
ATOM 674 C C . MET A 1 81 ? -1.065 13.529 41.154 1.00 31.40 81 MET A C 1
ATOM 675 O O . MET A 1 81 ? -1.329 13.855 39.953 1.00 29.58 81 MET A O 1
ATOM 680 N N . ILE A 1 82 ? -1.583 12.428 41.698 1.00 30.48 82 ILE A N 1
ATOM 681 C CA . ILE A 1 82 ? -2.421 11.546 40.879 1.00 28.63 82 ILE A CA 1
ATOM 682 C C . ILE A 1 82 ? -3.739 12.228 40.469 1.00 28.86 82 ILE A C 1
ATOM 683 O O . ILE A 1 82 ? -4.147 12.164 39.303 1.00 27.71 82 ILE A O 1
ATOM 688 N N . ARG A 1 83 ? -4.362 12.940 41.422 1.00 30.70 83 ARG A N 1
ATOM 689 C CA . ARG A 1 83 ? -5.617 13.647 41.162 1.00 31.30 83 ARG A CA 1
ATOM 690 C C . ARG A 1 83 ? -5.436 14.776 40.184 1.00 30.92 83 ARG A C 1
ATOM 691 O O . ARG A 1 83 ? -6.260 14.912 39.268 1.00 31.71 83 ARG A O 1
ATOM 699 N N . GLU A 1 84 ? -4.331 15.514 40.279 1.00 32.33 84 GLU A N 1
ATOM 700 C CA A GLU A 1 84 ? -4.114 16.595 39.332 0.50 33.07 84 GLU A CA 1
ATOM 701 C CA B GLU A 1 84 ? -4.026 16.590 39.320 0.50 32.69 84 GLU A CA 1
ATOM 702 C C . GLU A 1 84 ? -3.920 16.014 37.920 1.00 31.41 84 GLU A C 1
ATOM 703 O O . GLU A 1 84 ? -4.454 16.547 36.961 1.00 30.98 84 GLU A O 1
ATOM 714 N N . TYR A 1 85 ? -3.187 14.917 37.818 1.00 29.67 85 TYR A N 1
ATOM 715 C CA . TYR A 1 85 ? -2.985 14.232 36.533 1.00 28.29 85 TYR A CA 1
ATOM 716 C C . TYR A 1 85 ? -4.296 13.729 35.938 1.00 26.10 85 TYR A C 1
ATOM 717 O O . TYR A 1 85 ? -4.626 13.960 34.710 1.00 26.05 85 TYR A O 1
ATOM 726 N N . ARG A 1 86 ? -5.112 13.116 36.789 1.00 25.92 86 ARG A N 1
ATOM 727 C CA . ARG A 1 86 ? -6.425 12.618 36.322 1.00 24.48 86 ARG A CA 1
ATOM 728 C C . ARG A 1 86 ? -7.266 13.790 35.751 1.00 26.17 86 ARG A C 1
ATOM 729 O O . ARG A 1 86 ? -7.999 13.656 34.726 1.00 26.15 86 ARG A O 1
ATOM 737 N N . GLN A 1 87 ? -7.200 14.906 36.460 1.00 27.38 87 GLN A N 1
ATOM 738 C CA . GLN A 1 87 ? -8.026 16.089 36.114 1.00 30.58 87 GLN A CA 1
ATOM 739 C C . GLN A 1 87 ? -7.578 16.615 34.757 1.00 27.89 87 GLN A C 1
ATOM 740 O O . GLN A 1 87 ? -8.397 16.997 33.961 1.00 27.51 87 GLN A O 1
ATOM 746 N N . MET A 1 88 ? -6.288 16.608 34.501 1.00 30.00 88 MET A N 1
ATOM 747 C CA . MET A 1 88 ? -5.777 17.005 33.222 1.00 30.18 88 MET A CA 1
ATOM 748 C C . MET A 1 88 ? -6.303 16.106 32.092 1.00 28.27 88 MET A C 1
ATOM 749 O O . MET A 1 88 ? -6.784 16.589 31.044 1.00 26.28 88 MET A O 1
ATOM 754 N N . VAL A 1 89 ? -6.290 14.780 32.299 1.00 25.31 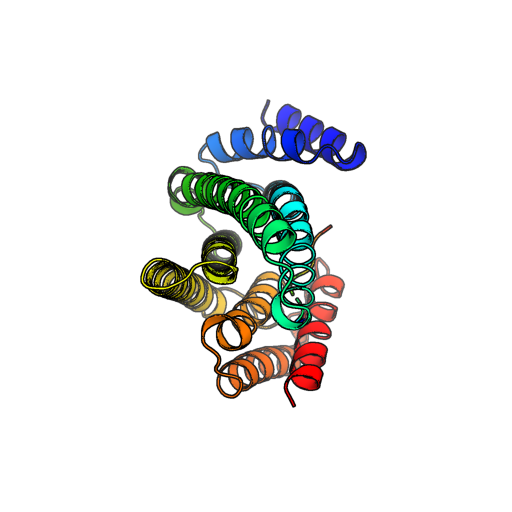89 VAL A N 1
ATOM 755 C CA . VAL A 1 89 ? -6.836 13.884 31.317 1.00 23.27 89 VAL A CA 1
ATOM 756 C C . VAL A 1 89 ? -8.359 14.072 31.139 1.00 25.33 89 VAL A C 1
ATOM 757 O O . VAL A 1 89 ? -8.889 14.008 30.009 1.00 25.09 89 VAL A O 1
ATOM 761 N N . GLU A 1 90 ? -9.080 14.283 32.261 1.00 24.03 90 GLU A N 1
ATOM 762 C CA . GLU A 1 90 ? -10.520 14.610 32.145 1.00 25.54 90 GLU A CA 1
ATOM 763 C C . GLU A 1 90 ? -10.781 15.887 31.305 1.00 25.70 90 GLU A C 1
ATOM 764 O O . GLU A 1 90 ? -11.775 15.932 30.537 1.00 26.27 90 GLU A O 1
ATOM 770 N N . THR A 1 91 ? -9.924 16.901 31.466 1.00 26.30 91 THR A N 1
ATOM 771 C CA . THR A 1 91 ? -10.081 18.121 30.605 1.00 27.89 91 THR A CA 1
ATOM 772 C C . THR A 1 91 ? -9.953 17.732 29.135 1.00 26.37 91 THR A C 1
ATOM 773 O O . THR A 1 91 ? -10.752 18.181 28.315 1.00 25.32 91 THR A O 1
ATOM 777 N N . GLU A 1 92 ? -8.935 16.957 28.779 1.00 25.25 92 GLU A N 1
ATOM 778 C CA . GLU A 1 92 ? -8.818 16.510 27.361 1.00 24.58 92 GLU A CA 1
ATOM 779 C C . GLU A 1 92 ? -10.040 15.677 26.906 1.00 23.09 92 GLU A C 1
ATOM 780 O O . GLU A 1 92 ? -10.571 15.889 25.806 1.00 21.73 92 GLU A O 1
ATOM 786 N N . LEU A 1 93 ? -10.511 14.743 27.744 1.00 21.85 93 LEU A N 1
ATOM 787 C CA . LEU A 1 93 ? -11.686 13.960 27.410 1.00 22.30 93 LEU A CA 1
ATOM 788 C C . LEU A 1 93 ? -12.874 14.870 27.122 1.00 22.71 93 LEU A C 1
ATOM 789 O O . LEU A 1 93 ? -13.623 14.674 26.103 1.00 22.33 93 LEU A O 1
ATOM 794 N N . LYS A 1 94 ? -13.032 15.873 27.967 1.00 22.80 94 LYS A N 1
ATOM 795 C CA . LYS A 1 94 ? -14.200 16.756 27.795 1.00 25.04 94 LYS A CA 1
ATOM 796 C C . LYS A 1 94 ? -14.046 17.525 26.487 1.00 24.23 94 LYS A C 1
ATOM 797 O O . LYS A 1 94 ? -15.046 17.669 25.730 1.00 24.07 94 LYS A O 1
ATOM 803 N N . LEU A 1 95 ? -12.855 18.065 26.258 1.00 24.00 95 LEU A N 1
ATOM 804 C CA . LEU A 1 95 ? -12.609 18.791 24.990 1.00 25.95 95 LEU A CA 1
ATOM 805 C C . LEU A 1 95 ? -12.858 17.907 23.754 1.00 24.11 95 LEU A C 1
ATOM 806 O O . LEU A 1 95 ? -13.473 18.409 22.745 1.00 26.38 95 LEU A O 1
ATOM 811 N N . ILE A 1 96 ? -12.341 16.682 23.746 1.00 21.56 96 ILE A N 1
ATOM 812 C CA . ILE A 1 96 ? -12.557 15.824 22.555 1.00 22.37 96 ILE A CA 1
ATOM 813 C C . ILE A 1 96 ? -14.071 15.503 22.348 1.00 21.80 96 ILE A C 1
ATOM 814 O O . ILE A 1 96 ? -14.578 15.605 21.209 1.00 21.64 96 ILE A O 1
ATOM 819 N N . CYS A 1 97 ? -14.757 15.126 23.438 1.00 19.61 97 CYS A N 1
ATOM 820 C CA . CYS A 1 97 ? -16.213 14.833 23.344 1.00 21.71 97 CYS A CA 1
ATOM 821 C C . CYS A 1 97 ? -16.975 16.052 22.813 1.00 22.61 97 CYS A C 1
ATOM 822 O O . CYS A 1 97 ? -17.846 15.938 21.897 1.00 22.49 97 CYS A O 1
ATOM 825 N N . CYS A 1 98 ? -16.664 17.232 23.375 1.00 24.79 98 CYS A N 1
ATOM 826 C CA . CYS A 1 98 ? -17.290 18.472 22.948 1.00 27.26 98 CYS A CA 1
ATOM 827 C C . CYS A 1 98 ? -17.036 18.790 21.467 1.00 26.07 98 CYS A C 1
ATOM 828 O O . CYS A 1 98 ? -17.926 19.263 20.787 1.00 26.95 98 CYS A O 1
ATOM 831 N N . ASP A 1 99 ? -15.869 18.442 20.982 1.00 24.56 99 ASP A N 1
ATOM 832 C CA . ASP A 1 99 ? -15.506 18.702 19.590 1.00 26.91 99 ASP A CA 1
ATOM 833 C C . ASP A 1 99 ? -16.380 17.854 18.652 1.00 21.97 99 ASP A C 1
ATOM 834 O O . ASP A 1 99 ? -17.122 18.431 17.803 1.00 24.38 99 ASP A O 1
ATOM 839 N N . ILE A 1 100 ? -16.396 16.549 18.851 1.00 22.64 100 ILE A N 1
ATOM 840 C CA . ILE A 1 100 ? -17.266 15.699 17.959 1.00 21.37 100 ILE A CA 1
ATOM 841 C C . ILE A 1 100 ? -18.776 15.936 18.193 1.00 22.89 100 ILE A C 1
ATOM 842 O O . ILE A 1 100 ? -19.550 15.932 17.218 1.00 21.60 100 ILE A O 1
ATOM 847 N N . LEU A 1 101 ? -19.195 16.240 19.431 1.00 22.45 101 LEU A N 1
ATOM 848 C CA . LEU A 1 101 ? -20.610 16.589 19.687 1.00 24.10 101 LEU A CA 1
ATOM 849 C C . LEU A 1 101 ? -20.990 17.828 18.903 1.00 25.04 101 LEU A C 1
ATOM 850 O O . LEU A 1 101 ? -22.126 17.876 18.326 1.00 23.19 101 LEU A O 1
ATOM 855 N N . ASP A 1 102 ? -20.076 18.809 18.826 1.00 25.48 102 ASP A N 1
ATOM 856 C CA . ASP A 1 102 ? -20.332 19.999 18.003 1.00 28.89 102 ASP A CA 1
ATOM 857 C C . ASP A 1 102 ? -20.442 19.642 16.528 1.00 27.90 102 ASP A C 1
ATOM 858 O O . ASP A 1 102 ? -21.315 20.153 15.829 1.00 28.95 102 ASP A O 1
ATOM 863 N N . VAL A 1 103 ? -19.544 18.779 16.054 1.00 27.08 103 VAL A N 1
ATOM 864 C CA . VAL A 1 103 ? -19.538 18.372 14.641 1.00 28.15 103 VAL A CA 1
ATOM 865 C C . VAL A 1 103 ? -20.845 17.665 14.320 1.00 26.89 103 VAL A C 1
ATOM 866 O O . VAL A 1 103 ? -21.436 17.900 13.262 1.00 28.41 103 VAL A O 1
ATOM 870 N N . LEU A 1 104 ? -21.306 16.839 15.251 1.00 24.60 104 LEU A N 1
ATOM 871 C CA . LEU A 1 104 ? -22.572 16.096 15.065 1.00 24.75 104 LEU A CA 1
ATOM 872 C C . LEU A 1 104 ? -23.767 17.021 14.993 1.00 28.33 104 LEU A C 1
ATOM 873 O O . LEU A 1 104 ? -24.642 16.896 14.110 1.00 26.57 104 LEU A O 1
ATOM 878 N N . ASP A 1 105 ? -23.807 17.955 15.933 1.00 28.32 105 ASP A N 1
ATOM 879 C CA . ASP A 1 105 ? -24.978 18.859 16.043 1.00 33.11 105 ASP A CA 1
ATOM 880 C C . ASP A 1 105 ? -25.014 19.884 14.955 1.00 34.44 105 ASP A C 1
ATOM 881 O O . ASP A 1 105 ? -26.096 20.155 14.411 1.00 35.43 105 ASP A O 1
ATOM 886 N N . LYS A 1 106 ? -23.862 20.399 14.560 1.00 33.39 106 LYS A N 1
ATOM 887 C CA . LYS A 1 106 ? -23.797 21.440 13.518 1.00 36.48 106 LYS A CA 1
ATOM 888 C C . LYS A 1 106 ? -23.803 20.944 12.087 1.00 35.10 106 LYS A C 1
ATOM 889 O O . LYS A 1 106 ? -24.230 21.703 11.218 1.00 36.99 106 LYS A O 1
ATOM 895 N N . HIS A 1 107 ? -23.290 19.734 11.830 1.00 30.56 107 HIS A N 1
ATOM 896 C CA . HIS A 1 107 ? -22.921 19.356 10.466 1.00 30.57 107 HIS A CA 1
ATOM 897 C C . HIS A 1 107 ? -23.537 17.980 10.114 1.00 29.81 107 HIS A C 1
ATOM 898 O O . HIS A 1 107 ? -24.352 17.874 9.176 1.00 32.56 107 HIS A O 1
ATOM 905 N N . LEU A 1 108 ? -23.151 16.960 10.872 1.00 29.70 108 LEU A N 1
ATOM 906 C CA . LEU A 1 108 ? -23.509 15.597 10.476 1.00 28.18 108 LEU A CA 1
ATOM 907 C C . LEU A 1 108 ? -24.995 15.341 10.591 1.00 29.05 108 LEU A C 1
ATOM 908 O O . LEU A 1 108 ? -25.640 14.856 9.656 1.00 29.53 108 LEU A O 1
ATOM 913 N N . ILE A 1 109 ? -25.569 15.609 11.763 1.00 29.37 109 ILE A N 1
ATOM 914 C CA . ILE A 1 109 ? -27.006 15.287 11.944 1.00 30.65 109 ILE A CA 1
ATOM 915 C C . ILE A 1 109 ? -27.922 16.088 11.021 1.00 34.10 109 ILE A C 1
ATOM 916 O O . ILE A 1 109 ? -28.800 15.485 10.349 1.00 33.81 109 ILE A O 1
ATOM 921 N N . PRO A 1 110 ? -27.723 17.425 10.943 1.00 34.76 110 PRO A N 1
ATOM 922 C CA . PRO A 1 110 ? -28.589 18.191 10.020 1.00 36.98 110 PRO A CA 1
ATOM 923 C C . PRO A 1 110 ? -28.549 17.739 8.544 1.00 38.43 110 PRO A C 1
ATOM 924 O O . PRO A 1 110 ? -29.540 17.916 7.828 1.00 36.93 110 PRO A O 1
ATOM 928 N N . ALA A 1 111 ? -27.436 17.172 8.090 1.00 36.68 111 ALA A N 1
ATOM 929 C CA . ALA A 1 111 ? -27.302 16.844 6.665 1.00 39.15 111 ALA A CA 1
ATOM 930 C C . ALA A 1 111 ? -27.553 15.365 6.404 1.00 38.36 111 ALA A C 1
ATOM 931 O O . ALA A 1 111 ? -27.584 14.946 5.234 1.00 40.56 111 ALA A O 1
ATOM 933 N N . ALA A 1 112 ? -27.793 14.603 7.461 1.00 35.07 112 ALA A N 1
ATOM 934 C CA . ALA A 1 112 ? -27.990 13.146 7.326 1.00 33.91 112 ALA A CA 1
ATOM 935 C C . ALA A 1 112 ? -29.367 12.912 6.712 1.00 34.96 112 ALA A C 1
ATOM 936 O O . ALA A 1 112 ? -30.357 13.446 7.178 1.00 36.52 112 ALA A O 1
ATOM 938 N N . ASN A 1 113 ? -29.436 12.112 5.672 1.00 34.87 113 ASN A N 1
ATOM 939 C CA A ASN A 1 113 ? -30.755 11.955 5.024 0.50 36.54 113 ASN A CA 1
ATOM 940 C CA B ASN A 1 113 ? -30.691 11.967 4.922 0.50 36.56 113 ASN A CA 1
ATOM 941 C C . ASN A 1 113 ? -31.044 10.502 4.674 1.00 36.32 113 ASN A C 1
ATOM 942 O O . ASN A 1 113 ? -31.891 10.201 3.859 1.00 37.69 113 ASN A O 1
ATOM 951 N N . THR A 1 114 ? -30.375 9.591 5.350 1.00 33.30 114 THR A N 1
ATOM 952 C CA . THR A 1 114 ? -30.730 8.174 5.228 1.00 34.44 114 THR A CA 1
ATOM 953 C C . THR A 1 114 ? -30.988 7.643 6.618 1.00 35.03 114 THR A C 1
ATOM 954 O O . THR A 1 114 ? -30.426 8.171 7.582 1.00 32.54 114 THR A O 1
ATOM 958 N N . GLY A 1 115 ? -31.816 6.606 6.736 1.00 33.78 115 GLY A N 1
ATOM 959 C CA . GLY A 1 115 ? -31.966 5.883 8.003 1.00 32.70 115 GLY A CA 1
ATOM 960 C C . GLY A 1 115 ? -30.640 5.434 8.614 1.00 31.42 115 GLY A C 1
ATOM 961 O O . GLY A 1 115 ? -30.392 5.690 9.808 1.00 31.67 115 GLY A O 1
ATOM 962 N N . GLU A 1 116 ? -29.762 4.798 7.816 1.00 29.47 116 GLU A N 1
ATOM 963 C CA . GLU A 1 116 ? -28.475 4.305 8.337 1.00 27.58 116 GLU A CA 1
ATOM 964 C C . GLU A 1 116 ? -27.689 5.481 8.905 1.00 26.54 116 GLU A C 1
ATOM 965 O O . GLU A 1 116 ? -27.109 5.354 9.999 1.00 24.64 116 GLU A O 1
ATOM 971 N N . SER A 1 117 ? -27.620 6.595 8.169 1.00 26.09 117 SER A N 1
ATOM 972 C CA . SER A 1 117 ? -26.690 7.656 8.688 1.00 25.80 117 SER A CA 1
ATOM 973 C C . SER A 1 117 ? -27.284 8.311 9.945 1.00 24.67 117 SER A C 1
ATOM 974 O O . SER A 1 117 ? -26.568 8.656 10.854 1.00 25.18 117 SER A O 1
ATOM 977 N N . LYS A 1 118 ? -28.601 8.546 9.950 1.00 25.28 118 LYS A N 1
ATOM 978 C CA . LYS A 1 118 ? -29.260 9.107 11.131 1.00 24.50 118 LYS A CA 1
ATOM 979 C C . LYS A 1 118 ? -29.023 8.217 12.350 1.00 23.70 118 LYS A C 1
ATOM 980 O O . LYS A 1 118 ? -28.710 8.726 13.441 1.00 22.51 118 LYS A O 1
ATOM 986 N N . VAL A 1 119 ? -29.172 6.896 12.186 1.00 22.03 119 VAL A N 1
ATOM 987 C CA . VAL A 1 119 ? -28.933 6.006 13.342 1.00 20.22 119 VAL A CA 1
ATOM 988 C C . VAL A 1 119 ? -27.456 6.112 13.751 1.00 20.63 119 VAL A C 1
ATOM 989 O O . VAL A 1 119 ? -27.089 6.242 14.952 1.00 20.27 119 VAL A O 1
ATOM 993 N N . PHE A 1 120 ? -26.570 6.100 12.755 1.00 18.35 120 PHE A N 1
ATOM 994 C CA . PHE A 1 120 ? -25.113 6.172 13.061 1.00 19.36 120 PHE A CA 1
ATOM 995 C C . PHE A 1 120 ? -24.765 7.424 13.878 1.00 19.06 120 PHE A C 1
ATOM 996 O O . PHE A 1 120 ? -23.994 7.346 14.907 1.00 19.21 120 PHE A O 1
ATOM 1004 N N . TYR A 1 121 ? -25.272 8.548 13.454 1.00 19.24 121 TYR A N 1
ATOM 1005 C CA . TYR A 1 121 ? -24.895 9.773 14.147 1.00 22.74 121 TYR A CA 1
ATOM 1006 C C . TYR A 1 121 ? -25.568 9.965 15.497 1.00 23.41 121 TYR A C 1
ATOM 1007 O O . TYR A 1 121 ? -24.918 10.440 16.423 1.00 23.39 121 TYR A O 1
ATOM 1016 N N . TYR A 1 122 ? -26.845 9.617 15.620 1.00 22.57 122 TYR A N 1
ATOM 1017 C CA . TYR A 1 122 ? -27.439 9.678 16.988 1.00 22.70 122 TYR A CA 1
ATOM 1018 C C . TYR A 1 122 ? -26.764 8.691 17.938 1.00 20.33 122 TYR A C 1
ATOM 1019 O O . TYR A 1 122 ? -26.624 8.966 19.127 1.00 21.66 122 TYR A O 1
ATOM 1028 N N . LYS A 1 123 ? -26.372 7.530 17.430 1.00 19.74 123 LYS A N 1
ATOM 1029 C CA . LYS A 1 123 ? -25.689 6.581 18.251 1.00 18.08 123 LYS A CA 1
ATOM 1030 C C . LYS A 1 123 ? -24.309 7.230 18.639 1.00 20.09 123 LYS A C 1
ATOM 1031 O O . LYS A 1 123 ? -23.879 7.054 19.795 1.00 19.34 123 LYS A O 1
ATOM 1037 N N . MET A 1 124 ? -23.590 7.863 17.677 1.00 18.95 124 MET A N 1
ATOM 1038 C CA . MET A 1 124 ? -22.314 8.539 18.059 1.00 20.41 124 MET A CA 1
ATOM 1039 C C . MET A 1 124 ? -22.559 9.569 19.165 1.00 19.75 124 MET A C 1
ATOM 1040 O O . MET A 1 124 ? -21.743 9.678 20.136 1.00 20.11 124 MET A O 1
ATOM 1045 N N . LYS A 1 125 ? -23.649 10.308 19.029 1.00 20.37 125 LYS A N 1
ATOM 1046 C CA . LYS A 1 125 ? -24.017 11.316 20.056 1.00 20.79 125 LYS A CA 1
ATOM 1047 C C . LYS A 1 125 ? -24.184 10.665 21.442 1.00 21.40 125 LYS A C 1
ATOM 1048 O O . LYS A 1 125 ? -23.627 11.121 22.454 1.00 20.79 125 LYS A O 1
ATOM 1054 N N . GLY A 1 126 ? -24.900 9.546 21.435 1.00 18.39 126 GLY A N 1
ATOM 1055 C CA . GLY A 1 126 ? -25.119 8.666 22.610 1.00 19.75 126 GLY A CA 1
ATOM 1056 C C . GLY A 1 126 ? -23.751 8.276 23.218 1.00 21.11 126 GLY A C 1
ATOM 1057 O O . GLY A 1 126 ? -23.528 8.441 24.437 1.00 19.97 126 GLY A O 1
ATOM 1058 N N . ASP A 1 127 ? -22.839 7.839 22.341 1.00 18.53 127 ASP A N 1
ATOM 1059 C CA . ASP A 1 127 ? -21.466 7.360 22.760 1.00 19.74 127 ASP A CA 1
ATOM 1060 C C . ASP A 1 127 ? -20.667 8.456 23.409 1.00 20.01 127 ASP A C 1
ATOM 1061 O O . ASP A 1 127 ? -20.121 8.238 24.503 1.00 19.46 127 ASP A O 1
ATOM 1066 N N . TYR A 1 128 ? -20.639 9.647 22.783 1.00 18.50 128 TYR A N 1
ATOM 1067 C CA . TYR A 1 128 ? -19.764 10.695 23.323 1.00 20.20 128 TYR A CA 1
ATOM 1068 C C . TYR A 1 128 ? -20.325 11.286 24.636 1.00 21.54 128 TYR A C 1
ATOM 1069 O O . TYR A 1 128 ? -19.533 11.627 25.521 1.00 21.15 128 TYR A O 1
ATOM 1078 N N . HIS A 1 129 ? -21.652 11.334 24.789 1.00 20.27 129 HIS A N 1
ATOM 1079 C CA . HIS A 1 129 ? -22.176 11.766 26.109 1.00 22.82 129 HIS A CA 1
ATOM 1080 C C . HIS A 1 129 ? -21.954 10.679 27.136 1.00 21.98 129 HIS A C 1
ATOM 1081 O O . HIS A 1 129 ? -21.743 10.967 28.310 1.00 22.30 129 HIS A O 1
ATOM 1088 N N . ARG A 1 130 ? -22.051 9.419 26.707 1.00 19.60 130 ARG A N 1
ATOM 1089 C CA . ARG A 1 130 ? -21.735 8.340 27.616 1.00 20.66 130 ARG A CA 1
ATOM 1090 C C . ARG A 1 130 ? -20.246 8.434 28.052 1.00 20.13 130 ARG A C 1
ATOM 1091 O O . ARG A 1 130 ? -19.924 8.192 29.235 1.00 20.54 130 ARG A O 1
ATOM 1099 N N . TYR A 1 131 ? -19.340 8.754 27.129 1.00 19.38 131 TYR A N 1
ATOM 1100 C CA . TYR A 1 131 ? -17.940 8.947 27.559 1.00 20.46 131 TYR A CA 1
ATOM 1101 C C . TYR A 1 131 ? -17.767 10.110 28.526 1.00 21.92 131 TYR A C 1
ATOM 1102 O O . TYR A 1 131 ? -16.944 10.006 29.494 1.00 22.94 131 TYR A O 1
ATOM 1111 N N . LEU A 1 132 ? -18.500 11.219 28.293 1.00 20.64 132 LEU A N 1
ATOM 1112 C CA . LEU A 1 132 ? -18.512 12.293 29.339 1.00 23.14 132 LEU A CA 1
ATOM 1113 C C . LEU A 1 132 ? -19.000 11.719 30.689 1.00 23.02 132 LEU A C 1
ATOM 1114 O O . LEU A 1 132 ? -18.455 12.101 31.768 1.00 24.30 132 LEU A O 1
ATOM 1119 N N . ALA A 1 133 ? -20.064 10.906 30.646 1.00 23.15 133 ALA A N 1
ATOM 1120 C CA . ALA A 1 133 ? -20.605 10.351 31.901 1.00 24.78 133 ALA A CA 1
ATOM 1121 C C . ALA A 1 133 ? -19.661 9.426 32.646 1.00 25.93 133 ALA A C 1
ATOM 1122 O O . ALA A 1 133 ? -19.812 9.305 33.862 1.00 25.99 133 ALA A O 1
ATOM 1124 N N . GLU A 1 134 ? -18.736 8.755 31.928 1.00 23.83 134 GLU A N 1
ATOM 1125 C CA . GLU A 1 134 ? -17.737 7.855 32.591 1.00 25.38 134 GLU A CA 1
ATOM 1126 C C . GLU A 1 134 ? -16.959 8.500 33.693 1.00 27.56 134 GLU A C 1
ATOM 1127 O O . GLU A 1 134 ? -16.688 7.867 34.729 1.00 29.41 134 GLU A O 1
ATOM 1133 N N . PHE A 1 135 ? -16.582 9.751 33.514 1.00 27.26 135 PHE A N 1
ATOM 1134 C CA . PHE A 1 135 ? -15.760 10.359 34.545 1.00 29.64 135 PHE A CA 1
ATOM 1135 C C . PHE A 1 135 ? -16.461 11.495 35.313 1.00 31.87 135 PHE A C 1
ATOM 1136 O O . PHE A 1 135 ? -15.891 12.111 36.260 1.00 32.24 135 PHE A O 1
ATOM 1144 N N . ALA A 1 136 ? -17.660 11.834 34.853 1.00 32.07 136 ALA A N 1
ATOM 1145 C CA . ALA A 1 136 ? -18.371 13.012 35.430 1.00 33.99 136 ALA A CA 1
ATOM 1146 C C . ALA A 1 136 ? -18.870 12.680 36.817 1.00 35.07 136 ALA A C 1
ATOM 1147 O O . ALA A 1 136 ? -19.130 11.513 37.138 1.00 35.99 136 ALA A O 1
ATOM 1149 N N . THR A 1 137 ? -19.049 13.705 37.643 1.00 37.93 137 THR A N 1
ATOM 1150 C CA . THR A 1 137 ? -19.756 13.478 38.903 1.00 40.78 137 THR A CA 1
ATOM 1151 C C . THR A 1 137 ? -20.890 14.490 39.050 1.00 41.53 137 THR A C 1
ATOM 1152 O O . THR A 1 137 ? -20.980 15.455 38.286 1.00 40.37 137 THR A O 1
ATOM 1156 N N . GLY A 1 138 ? -21.761 14.241 40.012 1.00 42.99 138 GLY A N 1
ATOM 1157 C CA . GLY A 1 138 ? -22.741 15.268 40.439 1.00 45.96 138 GLY A CA 1
ATOM 1158 C C . GLY A 1 138 ? -23.611 15.649 39.262 1.00 46.3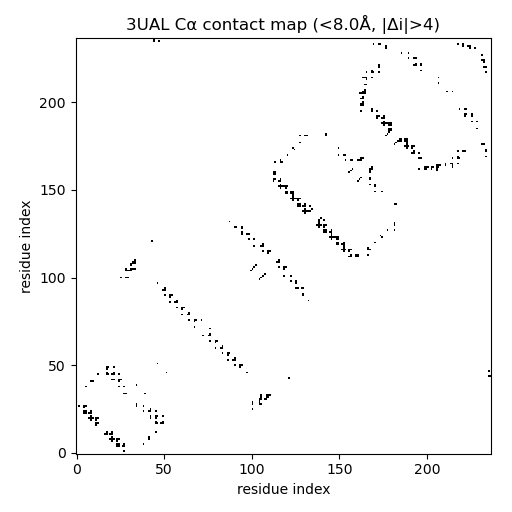7 138 GLY A C 1
ATOM 1159 O O . GLY A 1 138 ? -24.043 14.762 38.497 1.00 44.27 138 GLY A O 1
ATOM 1160 N N . ASN A 1 139 ? -23.819 16.951 39.042 1.00 47.45 139 ASN A N 1
ATOM 1161 C CA A ASN A 1 139 ? -24.744 17.365 37.964 0.50 47.90 139 ASN A CA 1
ATOM 1162 C CA B ASN A 1 139 ? -24.752 17.326 37.983 0.50 47.87 139 ASN A CA 1
ATOM 1163 C C . ASN A 1 139 ? -24.246 17.128 36.557 1.00 45.78 139 ASN A C 1
ATOM 1164 O O . ASN A 1 139 ? -25.048 16.946 35.656 1.00 46.09 139 ASN A O 1
ATOM 1173 N N . ASP A 1 140 ? -22.928 17.186 36.376 1.00 44.56 140 ASP A N 1
ATOM 1174 C CA . ASP A 1 140 ? -22.331 16.913 35.087 1.00 41.65 140 ASP A CA 1
ATOM 1175 C C . ASP A 1 140 ? -22.667 15.476 34.733 1.00 39.09 140 ASP A C 1
ATOM 1176 O O . ASP A 1 140 ? -22.979 15.189 33.575 1.00 36.30 140 ASP A O 1
ATOM 1181 N N . ARG A 1 141 ? -22.617 14.563 35.705 1.00 36.61 141 ARG A N 1
ATOM 1182 C CA . ARG A 1 141 ? -22.913 13.165 35.368 1.00 34.78 141 ARG A CA 1
ATOM 1183 C C . ARG A 1 141 ? -24.393 13.009 35.000 1.00 34.23 141 ARG A C 1
ATOM 1184 O O . ARG A 1 141 ? -24.744 12.295 34.044 1.00 30.68 141 ARG A O 1
ATOM 1192 N N . LYS A 1 142 ? -25.269 13.658 35.777 1.00 34.51 142 LYS A N 1
ATOM 1193 C CA . LYS A 1 142 ? -26.695 13.533 35.493 1.00 36.37 142 LYS A CA 1
ATOM 1194 C C . LYS A 1 142 ? -26.979 14.062 34.074 1.00 35.06 142 LYS A C 1
ATOM 1195 O O . LYS A 1 142 ? -27.699 13.435 33.309 1.00 35.95 142 LYS A O 1
ATOM 1201 N N . GLU A 1 143 ? -26.434 15.236 33.748 1.00 34.85 143 GLU A N 1
ATOM 1202 C CA . GLU A 1 143 ? -26.688 15.844 32.424 1.00 34.21 143 GLU A CA 1
ATOM 1203 C C . GLU A 1 143 ? -26.133 15.015 31.249 1.00 30.94 143 GLU A C 1
ATOM 1204 O O . GLU A 1 143 ? -26.793 14.898 30.210 1.00 29.63 143 GLU A O 1
ATOM 1210 N N . ALA A 1 144 ? -24.897 14.513 31.401 1.00 27.68 144 ALA A N 1
ATOM 1211 C CA . ALA A 1 144 ? -24.340 13.612 30.383 1.00 26.31 144 ALA A CA 1
ATOM 1212 C C . ALA A 1 144 ? -25.213 12.370 30.215 1.00 26.40 144 ALA A C 1
ATOM 1213 O O . ALA A 1 144 ? -25.470 11.925 29.079 1.00 25.20 144 ALA A O 1
ATOM 1215 N N . ALA A 1 145 ? -25.622 11.771 31.343 1.00 27.14 145 ALA A N 1
ATOM 1216 C CA . ALA A 1 145 ? -26.459 10.567 31.283 1.00 28.00 145 ALA A CA 1
ATOM 1217 C C . ALA A 1 145 ? -27.784 10.849 30.595 1.00 28.94 145 ALA A C 1
ATOM 1218 O O . ALA A 1 145 ? -28.161 10.090 29.729 1.00 26.23 145 ALA A O 1
ATOM 1220 N N . GLU A 1 146 ? -28.442 11.966 30.934 1.00 30.44 146 GLU A N 1
ATOM 1221 C CA . GLU A 1 146 ? -29.716 12.366 30.265 1.00 30.05 146 GLU A CA 1
ATOM 1222 C C . GLU A 1 146 ? -29.492 12.622 28.757 1.00 29.61 146 GLU A C 1
ATOM 1223 O O . GLU A 1 146 ? -30.303 12.146 27.935 1.00 27.77 146 GLU A O 1
ATOM 1229 N N . ASN A 1 147 ? -28.413 13.345 28.392 1.00 27.11 147 ASN A N 1
ATOM 1230 C CA . ASN A 1 147 ? -28.139 13.598 26.976 1.00 27.68 147 ASN A CA 1
ATOM 1231 C C . ASN A 1 147 ? -27.845 12.290 26.204 1.00 26.21 147 ASN A C 1
ATOM 1232 O O . ASN A 1 147 ? -28.215 12.137 25.024 1.00 25.43 147 ASN A O 1
ATOM 1237 N N . SER A 1 148 ? -27.106 11.379 26.852 1.00 24.04 148 SER A N 1
ATOM 1238 C CA . SER A 1 148 ? -26.752 10.089 26.210 1.00 24.06 148 SER A CA 1
ATOM 1239 C C . SER A 1 148 ? -28.065 9.295 25.938 1.00 24.76 148 SER A C 1
ATOM 1240 O O . SER A 1 148 ? -28.264 8.775 24.837 1.00 24.21 148 SER A O 1
ATOM 1243 N N . LEU A 1 149 ? -28.916 9.232 26.965 1.00 24.23 149 LEU A N 1
ATOM 1244 C CA . LEU A 1 149 ? -30.187 8.511 26.880 1.00 26.30 149 LEU A CA 1
ATOM 1245 C C . LEU A 1 149 ? -31.052 9.064 25.711 1.00 26.43 149 LEU A C 1
ATOM 1246 O O . LEU A 1 149 ? -31.544 8.267 24.908 1.00 27.69 149 LEU A O 1
ATOM 1251 N N . VAL A 1 150 ? -31.179 10.400 25.636 1.00 26.25 150 VAL A N 1
ATOM 1252 C CA . VAL A 1 150 ? -31.996 11.054 24.603 1.00 27.67 150 VAL A CA 1
ATOM 1253 C C . VAL A 1 150 ? -31.488 10.647 23.213 1.00 26.01 150 VAL A C 1
ATOM 1254 O O . VAL A 1 150 ? -32.253 10.308 22.338 1.00 26.17 150 VAL A O 1
ATOM 1258 N N . ALA A 1 151 ? -30.162 10.627 23.044 1.00 24.45 151 ALA A N 1
ATOM 1259 C CA . ALA A 1 151 ? -29.600 10.361 21.741 1.00 24.04 151 ALA A CA 1
ATOM 1260 C C . ALA A 1 151 ? -29.796 8.893 21.382 1.00 22.04 151 ALA A C 1
ATOM 1261 O O . ALA A 1 151 ? -30.084 8.548 20.215 1.00 23.52 151 ALA A O 1
ATOM 1263 N N . TYR A 1 152 ? -29.512 8.012 22.342 1.00 22.09 152 TYR A N 1
ATOM 1264 C CA . TYR A 1 152 ? -29.664 6.580 22.102 1.00 21.08 152 TYR A CA 1
ATOM 1265 C C . TYR A 1 152 ? -31.143 6.237 21.814 1.00 22.03 152 TYR A C 1
ATOM 1266 O O . TYR A 1 152 ? -31.432 5.362 20.974 1.00 22.76 152 TYR A O 1
ATOM 1275 N N . LYS A 1 153 ? -32.074 6.877 22.529 1.00 22.28 153 LYS A N 1
ATOM 1276 C CA . LYS A 1 153 ? -33.485 6.672 22.222 1.00 24.17 153 LYS A CA 1
ATOM 1277 C C . LYS A 1 153 ? -33.833 7.116 20.772 1.00 25.97 153 LYS A C 1
ATOM 1278 O O . LYS A 1 153 ? -34.658 6.452 20.051 1.00 26.24 153 LYS A O 1
ATOM 1284 N N . ALA A 1 154 ? -33.298 8.275 20.377 1.00 24.92 154 ALA A N 1
ATOM 1285 C CA . ALA A 1 154 ? -33.514 8.797 19.012 1.00 26.28 154 ALA A CA 1
ATOM 1286 C C . ALA A 1 154 ? -32.991 7.835 17.964 1.00 26.87 154 ALA A C 1
ATOM 1287 O O . ALA A 1 154 ? -33.691 7.548 16.965 1.00 26.02 154 ALA A O 1
ATOM 1289 N N . ALA A 1 155 ? -31.779 7.293 18.208 1.00 23.67 155 ALA A N 1
ATOM 1290 C CA . ALA A 1 155 ? -31.148 6.343 17.279 1.00 22.23 155 ALA A CA 1
ATOM 1291 C C . ALA A 1 155 ? -32.001 5.073 17.236 1.00 22.45 155 ALA A C 1
ATOM 1292 O O . ALA A 1 155 ? -32.243 4.511 16.132 1.00 22.55 155 ALA A O 1
ATOM 1294 N N . SER A 1 156 ? -32.538 4.696 18.414 1.00 22.44 156 SER A N 1
ATOM 1295 C CA . SER A 1 156 ? -33.337 3.443 18.500 1.00 23.04 156 SER A CA 1
ATOM 1296 C C . SER A 1 156 ? -34.646 3.574 17.745 1.00 24.35 156 SER A C 1
ATOM 1297 O O . SER A 1 156 ? -35.089 2.593 17.106 1.00 25.71 156 SER A O 1
ATOM 1300 N N . ASP A 1 157 ? -35.258 4.767 17.788 1.00 24.68 157 ASP A N 1
ATOM 1301 C CA . ASP A 1 157 ? -36.564 4.946 17.145 1.00 26.88 157 ASP A CA 1
ATOM 1302 C C . ASP A 1 157 ? -36.374 4.738 15.668 1.00 25.90 157 ASP A C 1
ATOM 1303 O O . ASP A 1 157 ? -37.164 4.029 14.993 1.00 27.11 157 ASP A O 1
ATOM 1308 N N . ILE A 1 158 ? -35.329 5.360 15.148 1.00 26.10 158 ILE A N 1
ATOM 1309 C CA . ILE A 1 158 ? -35.012 5.239 13.714 1.00 25.90 158 ILE A CA 1
ATOM 1310 C C . ILE A 1 158 ? -34.585 3.805 13.352 1.00 26.40 158 ILE A C 1
ATOM 1311 O O . ILE A 1 158 ? -35.055 3.263 12.349 1.00 24.91 158 ILE A O 1
ATOM 1316 N N . ALA A 1 159 ? -33.740 3.196 14.176 1.00 23.43 159 ALA A N 1
ATOM 1317 C CA . ALA A 1 159 ? -33.217 1.821 13.919 1.00 24.13 159 ALA A CA 1
ATOM 1318 C C . ALA A 1 159 ? -34.374 0.817 13.875 1.00 24.24 159 ALA A C 1
ATOM 1319 O O . ALA A 1 159 ? -34.431 -0.025 12.976 1.00 24.57 159 ALA A O 1
ATOM 1321 N N . MET A 1 160 ? -35.311 0.969 14.809 1.00 23.47 160 MET A N 1
ATOM 1322 C CA . MET A 1 160 ? -36.455 0.053 14.863 1.00 25.51 160 MET A CA 1
ATOM 1323 C C . MET A 1 160 ? -37.347 0.139 13.671 1.00 27.22 160 MET A C 1
ATOM 1324 O O . MET A 1 160 ? -37.982 -0.853 13.293 1.00 29.84 160 MET A O 1
ATOM 1329 N N . THR A 1 161 ? -37.498 1.326 13.100 1.00 26.96 161 THR A N 1
ATOM 1330 C CA . THR A 1 161 ? -38.370 1.412 11.945 1.00 30.87 161 THR A CA 1
ATOM 1331 C C . THR A 1 161 ? -37.660 1.281 10.604 1.00 30.59 161 THR A C 1
ATOM 1332 O O . THR A 1 161 ? -38.346 0.992 9.622 1.00 33.37 161 THR A O 1
ATOM 1336 N N . GLU A 1 162 ? -36.339 1.527 10.546 1.00 28.38 162 GLU A N 1
ATOM 1337 C CA A GLU A 1 162 ? -35.616 1.672 9.264 0.70 30.26 162 GLU A CA 1
ATOM 1338 C CA B GLU A 1 162 ? -35.716 1.583 9.228 0.30 29.74 162 GLU A CA 1
ATOM 1339 C C . GLU A 1 162 ? -34.602 0.568 8.939 1.00 29.61 162 GLU A C 1
ATOM 1340 O O . GLU A 1 162 ? -34.290 0.355 7.779 1.00 30.17 162 GLU A O 1
ATOM 1351 N N . LEU A 1 163 ? -34.065 -0.090 9.968 1.00 27.72 163 LEU A N 1
ATOM 1352 C CA . LEU A 1 163 ? -33.000 -1.078 9.761 1.00 26.30 163 LEU A CA 1
ATOM 1353 C C . LEU A 1 163 ? -33.414 -2.459 10.179 1.00 28.08 163 LEU A C 1
ATOM 1354 O O . LEU A 1 163 ? -34.047 -2.633 11.231 1.00 27.86 163 LEU A O 1
ATOM 1359 N N . PRO A 1 164 ? -33.023 -3.482 9.390 1.00 27.65 164 PRO A N 1
ATOM 1360 C CA . PRO A 1 164 ? -33.325 -4.837 9.929 1.00 27.70 164 PRO A CA 1
ATOM 1361 C C . PRO A 1 164 ? -32.578 -5.155 11.272 1.00 25.18 164 PRO A C 1
ATOM 1362 O O . PRO A 1 164 ? -31.537 -4.570 11.600 1.00 23.22 164 PRO A O 1
ATOM 1366 N N . PRO A 1 165 ? -33.102 -6.107 12.056 1.00 25.57 165 PRO A N 1
ATOM 1367 C CA . PRO A 1 165 ? -32.500 -6.369 13.403 1.00 26.98 165 PRO A CA 1
ATOM 1368 C C . PRO A 1 165 ? -31.096 -6.969 13.307 1.00 25.76 165 PRO A C 1
ATOM 1369 O O . PRO A 1 165 ? -30.393 -6.920 14.283 1.00 23.60 165 PRO A O 1
ATOM 1373 N N . THR A 1 166 ? -30.706 -7.482 12.125 1.00 25.35 166 THR A N 1
ATOM 1374 C CA . THR A 1 166 ? -29.286 -7.885 11.922 1.00 25.24 166 THR A CA 1
ATOM 1375 C C . THR A 1 166 ? -28.339 -6.786 11.438 1.00 25.86 166 THR A C 1
ATOM 1376 O O . THR A 1 166 ? -27.123 -7.007 11.397 1.00 25.76 166 THR A O 1
ATOM 1380 N N . HIS A 1 167 ? -28.865 -5.595 11.139 1.00 24.56 167 HIS A N 1
ATOM 1381 C CA . HIS A 1 167 ? -28.012 -4.538 10.617 1.00 24.88 167 HIS A CA 1
ATOM 1382 C C . HIS A 1 167 ? -26.893 -4.201 11.656 1.00 23.78 167 HIS A C 1
ATOM 1383 O O . HIS A 1 167 ? -27.167 -4.008 12.845 1.00 21.64 167 HIS A O 1
ATOM 1390 N N . PRO A 1 168 ? -25.623 -4.134 11.223 1.00 22.81 168 PRO A N 1
ATOM 1391 C CA . PRO A 1 168 ? -24.564 -3.918 12.191 1.00 21.13 168 PRO A CA 1
ATOM 1392 C C . PRO A 1 168 ? -24.707 -2.604 12.927 1.00 20.15 168 PRO A C 1
ATOM 1393 O O . PRO A 1 168 ? -24.211 -2.481 14.056 1.00 20.61 168 PRO A O 1
ATOM 1397 N N . ILE A 1 169 ? -25.329 -1.558 12.313 1.00 19.71 169 ILE A N 1
ATOM 1398 C CA . ILE A 1 169 ? -25.365 -0.311 13.047 1.00 19.61 169 ILE A CA 1
ATOM 1399 C C . ILE A 1 169 ? -26.478 -0.468 14.134 1.00 21.32 169 ILE A C 1
ATOM 1400 O O . ILE A 1 169 ? -26.368 0.047 15.260 1.00 22.65 169 ILE A O 1
ATOM 1405 N N . ARG A 1 170 ? -27.533 -1.145 13.739 1.00 20.92 170 ARG A N 1
ATOM 1406 C CA . ARG A 1 170 ? -28.599 -1.402 14.744 1.00 21.09 170 ARG A CA 1
ATOM 1407 C C . ARG A 1 170 ? -28.059 -2.257 15.892 1.00 20.92 170 ARG A C 1
ATOM 1408 O O . ARG A 1 170 ? -28.352 -2.014 17.077 1.00 18.99 170 ARG A O 1
ATOM 1416 N N . LEU A 1 171 ? -27.333 -3.331 15.564 1.00 20.48 171 LEU A N 1
ATOM 1417 C CA . LEU A 1 171 ? -26.733 -4.177 16.611 1.00 21.22 171 LEU A CA 1
ATOM 1418 C C . LEU A 1 171 ? -25.699 -3.402 17.443 1.00 21.36 171 LEU A C 1
ATOM 1419 O O . LEU A 1 171 ? -25.652 -3.565 18.678 1.00 21.74 171 LEU A O 1
ATOM 1424 N N . GLY A 1 172 ? -24.835 -2.627 16.759 1.00 19.39 172 GLY A N 1
ATOM 1425 C CA . GLY A 1 172 ? -23.856 -1.768 17.460 1.00 20.51 172 GLY A CA 1
ATOM 1426 C C . GLY A 1 172 ? -24.546 -0.796 18.413 1.00 20.97 172 GLY A C 1
ATOM 1427 O O . GLY A 1 172 ? -24.077 -0.563 19.555 1.00 19.98 172 GLY A O 1
ATOM 1428 N N . LEU A 1 173 ? -25.667 -0.244 17.926 1.00 18.83 173 LEU A N 1
ATOM 1429 C CA . LEU A 1 173 ? -26.501 0.577 18.805 1.00 17.51 173 LEU A CA 1
ATOM 1430 C C . LEU A 1 173 ? -26.987 -0.206 20.037 1.00 18.63 173 LEU A C 1
ATOM 1431 O O . LEU A 1 173 ? -26.815 0.264 21.175 1.00 20.44 173 LEU A O 1
ATOM 1436 N N . ALA A 1 174 ? -27.629 -1.347 19.849 1.00 20.78 174 ALA A N 1
ATOM 1437 C CA . ALA A 1 174 ? -28.068 -2.137 20.990 1.00 20.48 174 ALA A CA 1
ATOM 1438 C C . ALA A 1 174 ? -26.927 -2.475 21.977 1.00 20.90 174 ALA A C 1
ATOM 1439 O O . ALA A 1 174 ? -27.102 -2.364 23.210 1.00 21.78 174 ALA A O 1
ATOM 1441 N N . LEU A 1 175 ? -25.782 -2.890 21.415 1.00 19.39 175 LEU A N 1
ATOM 1442 C CA . LEU A 1 175 ? -24.610 -3.162 22.237 1.00 17.83 175 LEU A CA 1
ATOM 1443 C C . LEU A 1 175 ? -24.203 -1.952 23.087 1.00 18.01 175 LEU A C 1
ATOM 1444 O O . LEU A 1 175 ? -24.067 -2.047 24.352 1.00 19.83 175 LEU A O 1
ATOM 1449 N N . ASN A 1 176 ? -24.060 -0.771 22.471 1.00 19.67 176 ASN A N 1
ATOM 1450 C CA . ASN A 1 176 ? -23.609 0.350 23.240 1.00 18.18 176 ASN A CA 1
ATOM 1451 C C . ASN A 1 176 ? -24.665 0.912 24.162 1.00 17.81 176 ASN A C 1
ATOM 1452 O O . ASN A 1 176 ? -24.361 1.382 25.205 1.00 19.09 176 ASN A O 1
ATOM 1457 N N . PHE A 1 177 ? -25.920 0.928 23.728 1.00 19.35 177 PHE A N 1
ATOM 1458 C CA . PHE A 1 177 ? -27.022 1.366 24.623 1.00 19.78 177 PHE A CA 1
ATOM 1459 C C . PHE A 1 177 ? -27.095 0.415 25.789 1.00 20.41 177 PHE A C 1
ATOM 1460 O O . PHE A 1 177 ? -27.360 0.835 26.964 1.00 21.96 177 PHE A O 1
ATOM 1468 N N . SER A 1 178 ? -26.899 -0.891 25.580 1.00 21.00 178 SER A N 1
ATOM 1469 C CA A SER A 1 178 ? -26.955 -1.807 26.736 0.50 20.93 178 SER A CA 1
ATOM 1470 C CA B SER A 1 178 ? -26.978 -1.787 26.745 0.50 22.81 178 SER A CA 1
ATOM 1471 C C . SER A 1 178 ? -25.817 -1.507 27.735 1.00 20.97 178 SER A C 1
ATOM 1472 O O . SER A 1 178 ? -26.019 -1.550 28.963 1.00 22.54 178 SER A O 1
ATOM 1477 N N . VAL A 1 179 ? -24.610 -1.218 27.227 1.00 21.11 179 VAL A N 1
ATOM 1478 C CA . VAL A 1 179 ? -23.463 -0.762 28.097 1.00 21.25 179 VAL A CA 1
ATOM 1479 C C . VAL A 1 179 ? -23.836 0.470 28.854 1.00 21.92 179 VAL A C 1
ATOM 1480 O O . VAL A 1 179 ? -23.546 0.562 30.061 1.00 23.92 179 VAL A O 1
ATOM 1484 N N . PHE A 1 180 ? -24.523 1.393 28.185 1.00 21.99 180 PHE A N 1
ATOM 1485 C CA . PHE A 1 180 ? -24.990 2.622 28.844 1.00 21.30 180 PHE A CA 1
ATOM 1486 C C . PHE A 1 180 ? -25.854 2.273 30.074 1.00 23.67 180 PHE A C 1
ATOM 1487 O O . PHE A 1 180 ? -25.619 2.785 31.186 1.00 25.02 180 PHE A O 1
ATOM 1495 N N . TYR A 1 181 ? -26.858 1.401 29.903 1.00 23.95 181 TYR A N 1
ATOM 1496 C CA . TYR A 1 181 ? -27.729 1.045 31.050 1.00 26.06 181 TYR A CA 1
ATOM 1497 C C . TYR A 1 181 ? -26.918 0.382 32.174 1.00 27.97 181 TYR A C 1
ATOM 1498 O O . TYR A 1 181 ? -27.175 0.631 33.383 1.00 29.91 181 TYR A O 1
ATOM 1507 N N . TYR A 1 182 ? -25.965 -0.480 31.783 1.00 26.45 182 TYR A N 1
ATOM 1508 C CA . TYR A 1 182 ? -25.168 -1.175 32.743 1.00 28.91 182 TYR A CA 1
ATOM 1509 C C . TYR A 1 182 ? -24.218 -0.264 33.539 1.00 29.66 182 TYR A C 1
ATOM 1510 O O . TYR A 1 182 ? -24.252 -0.278 34.754 1.00 29.67 182 TYR A O 1
ATOM 1519 N N . GLU A 1 183 ? -23.371 0.452 32.812 1.00 28.76 183 GLU A N 1
ATOM 1520 C CA . GLU A 1 183 ? -22.216 1.204 33.361 1.00 30.30 183 GLU A CA 1
ATOM 1521 C C . GLU A 1 183 ? -22.592 2.573 33.837 1.00 31.14 183 GLU A C 1
ATOM 1522 O O . GLU A 1 183 ? -22.008 3.022 34.824 1.00 33.77 183 GLU A O 1
ATOM 1528 N N . ILE A 1 184 ? -23.519 3.244 33.161 1.00 28.17 184 ILE A N 1
ATOM 1529 C CA . ILE A 1 184 ? -23.857 4.632 33.569 1.00 28.02 184 ILE A CA 1
ATOM 1530 C C . ILE A 1 184 ? -25.087 4.618 34.493 1.00 30.04 184 ILE A C 1
ATOM 1531 O O . ILE A 1 184 ? -25.148 5.340 35.482 1.00 33.16 184 ILE A O 1
ATOM 1536 N N . LEU A 1 185 ? -26.102 3.845 34.138 1.00 31.27 185 LEU A N 1
ATOM 1537 C CA . LEU A 1 185 ? -27.367 3.897 34.849 1.00 32.88 185 LEU A CA 1
ATOM 1538 C C . LEU A 1 185 ? -27.438 2.815 35.924 1.00 34.57 185 LEU A C 1
ATOM 1539 O O . LEU A 1 185 ? -28.412 2.779 36.732 1.00 35.36 185 LEU A O 1
ATOM 1544 N N . ASN A 1 186 ? -26.396 1.975 35.965 1.00 34.54 186 ASN A N 1
ATOM 1545 C CA . ASN A 1 186 ? -26.277 0.945 36.981 1.00 37.56 186 ASN A CA 1
ATOM 1546 C C . ASN A 1 186 ? -27.549 0.089 37.007 1.00 38.29 186 ASN A C 1
ATOM 1547 O O . ASN A 1 186 ? -28.165 -0.165 38.069 1.00 38.92 186 ASN A O 1
ATOM 1552 N N A SER A 1 187 ? -27.964 -0.344 35.823 0.50 36.56 187 SER A N 1
ATOM 1553 N N B SER A 1 187 ? -27.962 -0.354 35.826 0.50 36.00 187 SER A N 1
ATOM 1554 C CA A SER A 1 187 ? -29.199 -1.095 35.699 0.50 37.99 187 SER A CA 1
ATOM 1555 C CA B SER A 1 187 ? -29.201 -1.097 35.719 0.50 36.80 187 SER A CA 1
ATOM 1556 C C A SER A 1 187 ? -28.922 -2.382 34.927 0.50 37.66 187 SER A C 1
ATOM 1557 C C B SER A 1 187 ? -28.943 -2.383 34.940 0.50 37.13 187 SER A C 1
ATOM 1558 O O A SER A 1 187 ? -29.179 -2.448 33.726 0.50 36.14 187 SER A O 1
ATOM 1559 O O B SER A 1 187 ? -29.232 -2.450 33.746 0.50 35.56 187 SER A O 1
ATOM 1564 N N . PRO A 1 188 ? -28.396 -3.416 35.616 1.00 38.61 188 PRO A N 1
ATOM 1565 C CA . PRO A 1 188 ? -28.043 -4.689 34.923 1.00 38.09 188 PRO A CA 1
ATOM 1566 C C . PRO A 1 188 ? -29.269 -5.360 34.310 1.00 38.00 188 PRO A C 1
ATOM 1567 O O . PRO A 1 188 ? -29.170 -5.979 33.237 1.00 36.74 188 PRO A O 1
ATOM 1571 N N . ASP A 1 189 ? -30.418 -5.197 34.966 1.00 37.96 189 ASP A N 1
ATOM 1572 C CA A ASP A 1 189 ? -31.653 -5.795 34.499 0.50 38.45 189 ASP A CA 1
ATOM 1573 C CA B ASP A 1 189 ? -31.647 -5.796 34.479 0.50 38.45 189 ASP A CA 1
ATOM 1574 C C . ASP A 1 189 ? -32.067 -5.206 33.144 1.00 36.33 189 ASP A C 1
ATOM 1575 O O . ASP A 1 189 ? -32.373 -5.949 32.225 1.00 35.00 189 ASP A O 1
ATOM 1584 N N . ARG A 1 190 ? -32.057 -3.871 33.026 1.00 34.92 190 ARG A N 1
ATOM 1585 C CA . ARG A 1 190 ? -32.456 -3.238 31.759 1.00 33.22 190 ARG A CA 1
ATOM 1586 C C . ARG A 1 190 ? -31.361 -3.487 30.690 1.00 29.20 190 ARG A C 1
ATOM 1587 O O . 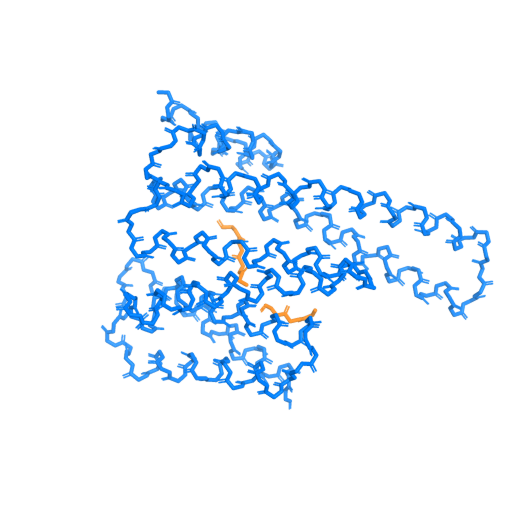ARG A 1 190 ? -31.670 -3.673 29.497 1.00 28.96 190 ARG A O 1
ATOM 1595 N N . ALA A 1 191 ? -30.100 -3.471 31.112 1.00 27.17 191 ALA A N 1
ATOM 1596 C CA . ALA A 1 191 ? -28.976 -3.732 30.164 1.00 26.55 191 ALA A CA 1
ATOM 1597 C C . ALA A 1 191 ? -29.157 -5.132 29.554 1.00 27.12 191 ALA A C 1
ATOM 1598 O O . ALA A 1 191 ? -29.056 -5.322 28.330 1.00 25.76 191 ALA A O 1
ATOM 1600 N N . CYS A 1 192 ? -29.415 -6.106 30.425 1.00 27.29 192 CYS A N 1
ATOM 1601 C CA . CYS A 1 192 ? -29.612 -7.506 29.999 1.00 30.70 192 CYS A CA 1
ATOM 1602 C C . CYS A 1 192 ? -30.794 -7.664 29.068 1.00 30.58 192 CYS A C 1
ATOM 1603 O O . CYS A 1 192 ? -30.679 -8.340 28.024 1.00 29.55 192 CYS A O 1
ATOM 1606 N N . ARG A 1 193 ? -31.926 -7.044 29.425 1.00 30.11 193 ARG A N 1
ATOM 1607 C CA . ARG A 1 193 ? -33.138 -7.065 28.577 1.00 31.03 193 ARG A CA 1
ATOM 1608 C C . ARG A 1 193 ? -32.933 -6.518 27.177 1.00 30.02 193 ARG A C 1
ATOM 1609 O O . ARG A 1 193 ? -33.421 -7.103 26.184 1.00 30.22 193 ARG A O 1
ATOM 1617 N N . LEU A 1 194 ? -32.260 -5.370 27.127 1.00 27.20 194 LEU A N 1
ATOM 1618 C CA . LEU A 1 194 ? -32.036 -4.706 25.839 1.00 26.03 194 LEU A CA 1
ATOM 1619 C C . LEU A 1 194 ? -31.105 -5.572 24.978 1.00 25.25 194 LEU A C 1
ATOM 1620 O O . LEU A 1 194 ? -31.394 -5.792 23.794 1.00 25.08 194 LEU A O 1
ATOM 1625 N N . ALA A 1 195 ? -30.024 -6.090 25.565 1.00 24.27 195 ALA A N 1
ATOM 1626 C CA . ALA A 1 195 ? -29.055 -6.880 24.815 1.00 23.85 195 ALA A CA 1
ATOM 1627 C C . ALA A 1 195 ? -29.664 -8.181 24.368 1.00 26.16 195 ALA A C 1
ATOM 1628 O O . ALA A 1 195 ? -29.481 -8.595 23.226 1.00 24.60 195 ALA A O 1
ATOM 1630 N N . LYS A 1 196 ? -30.379 -8.854 25.281 1.00 25.02 196 LYS A N 1
ATOM 1631 C CA . LYS A 1 196 ? -31.023 -10.104 24.950 1.00 27.57 196 LYS A CA 1
ATOM 1632 C C . LYS A 1 196 ? -32.052 -9.905 23.849 1.00 28.25 196 LYS A C 1
ATOM 1633 O O . LYS A 1 196 ? -32.129 -10.720 22.905 1.00 25.68 196 LYS A O 1
ATOM 1639 N N . ALA A 1 197 ? -32.821 -8.806 23.925 1.00 26.59 197 ALA A N 1
ATOM 1640 C CA . ALA A 1 197 ? -33.894 -8.601 22.898 1.00 26.72 197 ALA A CA 1
ATOM 1641 C C . ALA A 1 197 ? -33.246 -8.386 21.540 1.00 26.79 197 ALA A C 1
ATOM 1642 O O . ALA A 1 197 ? -33.724 -8.935 20.548 1.00 26.93 197 ALA A O 1
ATOM 1644 N N . ALA A 1 198 ? -32.186 -7.566 21.510 1.00 25.18 198 ALA A N 1
ATOM 1645 C CA . ALA A 1 198 ? -31.507 -7.259 20.222 1.00 23.22 198 ALA A CA 1
ATOM 1646 C C . ALA A 1 198 ? -30.919 -8.562 19.614 1.00 25.15 198 ALA A C 1
ATOM 1647 O O . ALA A 1 198 ? -30.975 -8.785 18.397 1.00 24.62 198 ALA A O 1
ATOM 1649 N N . PHE A 1 199 ? -30.251 -9.351 20.451 1.00 22.64 199 PHE A N 1
ATOM 1650 C CA . PHE A 1 199 ? -29.699 -10.654 19.994 1.00 23.95 199 PHE A CA 1
ATOM 1651 C C . PHE A 1 199 ? -30.807 -11.582 19.476 1.00 25.59 199 PHE A C 1
ATOM 1652 O O . PHE A 1 199 ? -30.734 -12.103 18.342 1.00 25.10 199 PHE A O 1
ATOM 1660 N N . ASP A 1 200 ? -31.865 -11.787 20.272 1.00 24.69 200 ASP A N 1
ATOM 1661 C CA . ASP A 1 200 ? -32.949 -12.659 19.841 1.00 27.40 200 ASP A CA 1
ATOM 1662 C C . ASP A 1 200 ? -33.647 -12.167 18.572 1.00 26.02 200 ASP A C 1
ATOM 1663 O O . ASP A 1 200 ? -33.986 -12.972 17.699 1.00 26.42 200 ASP A O 1
ATOM 1668 N N . ASP A 1 201 ? -33.807 -10.842 18.455 1.00 25.09 201 ASP A N 1
ATOM 1669 C CA . ASP A 1 201 ? -34.496 -10.314 17.251 1.00 24.89 201 ASP A CA 1
ATOM 1670 C C . ASP A 1 201 ? -33.666 -10.506 15.979 1.00 24.74 201 ASP A C 1
ATOM 1671 O O . ASP A 1 201 ? -34.251 -10.766 14.886 1.00 25.14 201 ASP A O 1
ATOM 1676 N N . ALA A 1 202 ? -32.334 -10.418 16.137 1.00 24.01 202 ALA A N 1
ATOM 1677 C CA . ALA A 1 202 ? -31.425 -10.784 15.053 1.00 24.72 202 ALA A CA 1
ATOM 1678 C C . ALA A 1 202 ? -31.494 -12.256 14.702 1.00 25.14 202 ALA A C 1
ATOM 1679 O O . ALA A 1 202 ? -31.555 -12.627 13.529 1.00 25.00 202 ALA A O 1
ATOM 1681 N N . ILE A 1 203 ? -31.447 -13.118 15.715 1.00 25.55 203 ILE A N 1
ATOM 1682 C CA . ILE A 1 203 ? -31.540 -14.571 15.468 1.00 26.69 203 ILE A CA 1
ATOM 1683 C C . ILE A 1 203 ? -32.844 -14.902 14.693 1.00 28.53 203 ILE A C 1
ATOM 1684 O O . ILE A 1 203 ? -32.850 -15.735 13.776 1.00 29.66 203 ILE A O 1
ATOM 1689 N N . ALA A 1 204 ? -33.953 -14.219 15.034 1.00 27.38 204 ALA A N 1
ATOM 1690 C CA . ALA A 1 204 ? -35.248 -14.521 14.425 1.00 31.73 204 ALA A CA 1
ATOM 1691 C C . ALA A 1 204 ? -35.251 -14.204 12.931 1.00 31.75 204 ALA A C 1
ATOM 1692 O O . ALA A 1 204 ? -36.027 -14.783 12.198 1.00 33.06 204 ALA A O 1
ATOM 1694 N N . GLU A 1 205 ? -34.360 -13.302 12.503 1.00 31.39 205 GLU A N 1
ATOM 1695 C CA . GLU A 1 205 ? -34.354 -12.770 11.115 1.00 33.91 205 GLU A CA 1
ATOM 1696 C C . GLU A 1 205 ? -32.993 -12.889 10.402 1.00 34.45 205 GLU A C 1
ATOM 1697 O O . GLU A 1 205 ? -32.529 -11.943 9.757 1.00 34.32 205 GLU A O 1
ATOM 1703 N N . LEU A 1 206 ? -32.345 -14.038 10.544 1.00 34.74 206 LEU A N 1
ATOM 1704 C CA . LEU A 1 206 ? -30.976 -14.156 10.054 1.00 36.45 206 LEU A CA 1
ATOM 1705 C C . LEU A 1 206 ? -30.941 -14.100 8.515 1.00 39.52 206 LEU A C 1
ATOM 1706 O O . LEU A 1 206 ? -29.903 -13.813 7.913 1.00 40.62 206 LEU A O 1
ATOM 1711 N N . ASP A 1 207 ? -32.090 -14.317 7.895 1.00 41.36 207 ASP A N 1
ATOM 1712 C CA . ASP A 1 207 ? -32.272 -14.129 6.459 1.00 43.49 207 ASP A CA 1
ATOM 1713 C C . ASP A 1 207 ? -31.976 -12.677 6.029 1.00 42.11 207 ASP A C 1
ATOM 1714 O O . ASP A 1 207 ? -31.723 -12.415 4.836 1.00 43.29 207 ASP A O 1
ATOM 1719 N N . THR A 1 208 ? -31.997 -11.743 6.990 1.00 38.19 208 THR A N 1
ATOM 1720 C CA . THR A 1 208 ? -31.742 -10.342 6.680 1.00 37.06 208 THR A CA 1
ATOM 1721 C C . THR A 1 208 ? -30.229 -9.974 6.694 1.00 35.94 208 THR A C 1
ATOM 1722 O O . THR A 1 208 ? -29.883 -8.800 6.494 1.00 35.29 208 THR A O 1
ATOM 1726 N N . LEU A 1 209 ? -29.361 -10.930 7.034 1.00 35.00 209 LEU A N 1
ATOM 1727 C CA . LEU A 1 209 ? -27.924 -10.632 7.046 1.00 35.54 209 LEU A CA 1
ATOM 1728 C C . LEU A 1 209 ? -27.549 -10.183 5.627 1.00 35.81 209 LEU A C 1
ATOM 1729 O O . LEU A 1 209 ? -28.031 -10.754 4.671 1.00 37.26 209 LEU A O 1
ATOM 1734 N N . SER A 1 210 ? -26.705 -9.164 5.529 1.00 35.27 210 SER A N 1
ATOM 1735 C CA . SER A 1 210 ? -26.232 -8.619 4.250 1.00 35.76 210 SER A CA 1
ATOM 1736 C C . SER A 1 210 ? -24.857 -9.220 3.909 1.00 37.27 210 SER A C 1
ATOM 1737 O O . SER A 1 210 ? -23.978 -9.371 4.788 1.00 35.06 210 SER A O 1
ATOM 1740 N N . GLU A 1 211 ? -24.684 -9.538 2.617 1.00 38.75 211 GLU A N 1
ATOM 1741 C CA . GLU A 1 211 ? -23.363 -9.879 2.061 1.00 39.93 211 GLU A CA 1
ATOM 1742 C C . GLU A 1 211 ? -22.289 -8.867 2.436 1.00 38.03 211 GLU A C 1
ATOM 1743 O O . GLU A 1 211 ? -21.111 -9.226 2.658 1.00 38.20 211 GLU A O 1
ATOM 1749 N N . GLU A 1 212 ? -22.676 -7.588 2.526 1.00 35.61 212 GLU A N 1
ATOM 1750 C CA . GLU A 1 212 ? -21.726 -6.504 2.806 1.00 34.82 212 GLU A CA 1
ATOM 1751 C C . GLU A 1 212 ? -21.195 -6.511 4.237 1.00 33.52 212 GLU A C 1
ATOM 1752 O O . GLU A 1 212 ? -20.167 -5.879 4.515 1.00 34.31 212 GLU A O 1
ATOM 1758 N N . SER A 1 213 ? -21.930 -7.148 5.158 1.00 32.59 213 SER A N 1
ATOM 1759 C CA . SER A 1 213 ? -21.705 -6.884 6.626 1.00 32.80 213 SER A CA 1
ATOM 1760 C C . SER A 1 213 ? -21.961 -8.077 7.565 1.00 32.10 213 SER A C 1
ATOM 1761 O O . SER A 1 213 ? -21.898 -7.886 8.790 1.00 32.35 213 SER A O 1
ATOM 1764 N N . TYR A 1 214 ? -22.157 -9.276 7.027 1.00 34.38 214 TYR A N 1
ATOM 1765 C CA . TYR A 1 214 ? -22.438 -10.429 7.876 1.00 34.83 214 TYR A CA 1
ATOM 1766 C C . TYR A 1 214 ? -21.352 -10.691 8.925 1.00 33.02 214 TYR A C 1
ATOM 1767 O O . TYR A 1 214 ? -21.680 -11.052 10.046 1.00 31.87 214 TYR A O 1
ATOM 1776 N N . LYS A 1 215 ? -20.067 -10.514 8.590 1.00 32.83 215 LYS A N 1
ATOM 1777 C CA . LYS A 1 215 ? -19.013 -10.587 9.625 1.00 30.84 215 LYS A CA 1
ATOM 1778 C C . LYS A 1 215 ? -19.164 -9.570 10.726 1.00 29.03 215 LYS A C 1
ATOM 1779 O O . LYS A 1 215 ? -18.925 -9.893 11.928 1.00 28.66 215 LYS A O 1
ATOM 1782 N N . ASP A 1 216 ? -19.565 -8.343 10.363 1.00 26.98 216 ASP A N 1
ATOM 1783 C CA . ASP A 1 216 ? -19.721 -7.279 11.328 1.00 27.78 216 ASP A CA 1
ATOM 1784 C C . ASP A 1 216 ? -20.910 -7.628 12.225 1.00 25.66 216 ASP A C 1
ATOM 1785 O O . ASP A 1 216 ? -20.803 -7.403 13.456 1.00 24.06 216 ASP A O 1
ATOM 1790 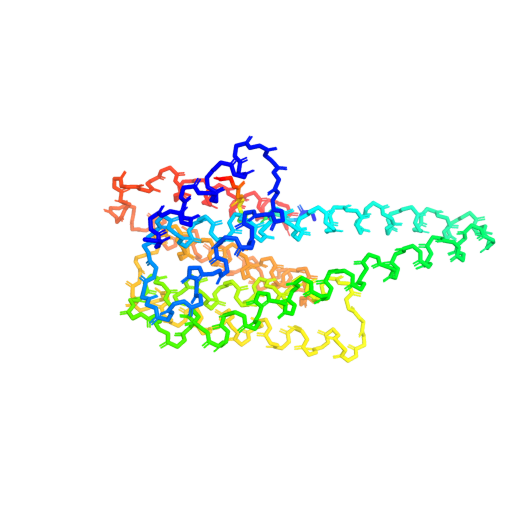N N . SER A 1 217 ? -21.995 -8.103 11.615 1.00 25.41 217 SER A N 1
ATOM 1791 C CA . SER A 1 217 ? -23.221 -8.491 12.421 1.00 25.72 217 SER A CA 1
ATOM 1792 C C . SER A 1 217 ? -22.858 -9.621 13.400 1.00 26.78 217 SER A C 1
ATOM 1793 O O . SER A 1 217 ? -23.148 -9.545 14.620 1.00 25.60 217 SER A O 1
ATOM 1796 N N . THR A 1 218 ? -22.105 -10.579 12.893 1.00 26.23 218 THR A N 1
ATOM 1797 C CA . THR A 1 218 ? -21.733 -11.762 13.669 1.00 28.46 218 THR A CA 1
ATOM 1798 C C . THR A 1 218 ? -20.868 -11.341 14.861 1.00 26.63 218 THR A C 1
ATOM 1799 O O . THR A 1 218 ? -21.050 -11.804 15.998 1.00 28.68 218 THR A O 1
ATOM 1803 N N . LEU A 1 219 ? -19.936 -10.436 14.611 1.00 24.55 219 LEU A N 1
ATOM 1804 C CA . LEU A 1 219 ? -19.094 -9.956 15.697 1.00 25.88 219 LEU A CA 1
ATOM 1805 C C . LEU A 1 219 ? -19.878 -9.258 16.783 1.00 23.81 219 LEU A C 1
ATOM 1806 O O . LEU A 1 219 ? -19.664 -9.529 17.962 1.00 24.23 219 LEU A O 1
ATOM 1811 N N . ILE A 1 220 ? -20.776 -8.347 16.417 1.00 22.20 220 ILE A N 1
ATOM 1812 C CA A ILE A 1 220 ? -21.517 -7.612 17.451 0.50 22.40 220 ILE A CA 1
ATOM 1813 C CA B ILE A 1 220 ? -21.516 -7.629 17.457 0.50 22.54 220 ILE A CA 1
ATOM 1814 C C . ILE A 1 220 ? -22.403 -8.603 18.216 1.00 21.28 220 ILE A C 1
ATOM 1815 O O . ILE A 1 220 ? -22.562 -8.479 19.456 1.00 21.95 220 ILE A O 1
ATOM 1824 N N . MET A 1 221 ? -22.977 -9.549 17.519 1.00 21.85 221 MET A N 1
ATOM 1825 C CA A MET A 1 221 ? -23.826 -10.520 18.230 0.60 22.13 221 MET A CA 1
ATOM 1826 C CA B MET A 1 221 ? -23.801 -10.596 18.157 0.40 22.87 221 MET A CA 1
ATOM 1827 C C . MET A 1 221 ? -22.989 -11.313 19.252 1.00 23.34 221 MET A C 1
ATOM 1828 O O . MET A 1 221 ? -23.477 -11.576 20.394 1.00 23.19 221 MET A O 1
ATOM 1837 N N . GLN A 1 222 ? -21.768 -11.688 18.891 1.00 23.10 222 GLN A N 1
ATOM 1838 C CA . GLN A 1 222 ? -20.872 -12.332 19.862 1.00 25.56 222 GLN A CA 1
ATOM 1839 C C . GLN A 1 222 ? -20.620 -11.404 21.067 1.00 25.23 222 GLN A C 1
ATOM 1840 O O . GLN A 1 222 ? -20.547 -11.894 22.228 1.00 26.26 222 GLN A O 1
ATOM 1846 N N . LEU A 1 223 ? -20.453 -10.098 20.799 1.00 22.43 223 LEU A N 1
ATOM 1847 C CA . LEU A 1 223 ? -20.185 -9.164 21.922 1.00 22.12 223 LEU A CA 1
ATOM 1848 C C . LEU A 1 223 ? -21.437 -9.039 22.807 1.00 22.43 223 LEU A C 1
ATOM 1849 O O . LEU A 1 223 ? -21.320 -8.904 24.033 1.00 22.21 223 LEU A O 1
ATOM 1854 N N . LEU A 1 224 ? -22.629 -9.036 22.191 1.00 21.01 224 LEU A N 1
ATOM 1855 C CA . LEU A 1 224 ? -23.851 -9.002 23.012 1.00 22.60 224 LEU A CA 1
ATOM 1856 C C . LEU A 1 224 ? -23.857 -10.200 23.943 1.00 24.59 224 LEU A C 1
ATOM 1857 O O . LEU A 1 224 ? -24.146 -10.068 25.162 1.00 25.73 224 LEU A O 1
ATOM 1862 N N . ARG A 1 225 ? -23.547 -11.373 23.395 1.00 24.41 225 ARG A N 1
ATOM 1863 C CA . ARG A 1 225 ? -23.492 -12.600 24.198 1.00 27.18 225 ARG A CA 1
ATOM 1864 C C . ARG A 1 225 ? -22.427 -12.511 25.293 1.00 26.69 225 ARG A C 1
ATOM 1865 O O . ARG A 1 225 ? -22.741 -12.942 26.435 1.00 29.35 225 ARG A O 1
ATOM 1873 N N . ASP A 1 226 ? -21.235 -11.974 24.959 1.00 27.10 226 ASP A N 1
ATOM 1874 C CA . ASP A 1 226 ? -20.080 -11.819 25.880 1.00 27.90 226 ASP A CA 1
ATOM 1875 C C . ASP A 1 226 ? -20.491 -10.891 27.048 1.00 29.19 226 ASP A C 1
ATOM 1876 O O . ASP A 1 226 ? -20.280 -11.231 28.225 1.00 31.21 226 ASP A O 1
ATOM 1881 N N . ASN A 1 227 ? -21.164 -9.775 26.743 1.00 25.53 227 ASN A N 1
ATOM 1882 C CA . ASN A 1 227 ? -21.678 -8.970 27.890 1.00 26.95 227 ASN A CA 1
ATOM 1883 C C . ASN A 1 227 ? -22.725 -9.674 28.759 1.00 29.34 227 ASN A C 1
ATOM 1884 O O . ASN A 1 227 ? -22.755 -9.583 30.039 1.00 31.45 227 ASN A O 1
ATOM 1889 N N . LEU A 1 228 ? -23.666 -10.351 28.114 1.00 30.25 228 LEU A N 1
ATOM 1890 C CA . LEU A 1 228 ? -24.663 -11.115 28.845 1.00 33.72 228 LEU A CA 1
ATOM 1891 C C . LEU A 1 228 ? -24.025 -12.088 29.842 1.00 37.50 228 LEU A C 1
ATOM 1892 O O . LEU A 1 228 ? -24.545 -12.259 30.972 1.00 37.30 228 LEU A O 1
ATOM 1897 N N . THR A 1 229 ? -22.919 -12.706 29.385 1.00 40.49 229 THR A N 1
ATOM 1898 C CA . THR A 1 229 ? -22.028 -13.594 30.163 1.00 43.62 229 THR A CA 1
ATOM 1899 C C . THR A 1 229 ? -21.465 -12.821 31.330 1.00 44.35 229 THR A C 1
ATOM 1900 O O . THR A 1 229 ? -21.619 -13.262 32.464 1.00 47.51 229 THR A O 1
ATOM 1904 N N . LEU A 1 230 ? -20.869 -11.669 31.049 1.00 42.84 230 LEU A N 1
ATOM 1905 C CA . LEU A 1 230 ? -20.201 -10.849 32.056 1.00 43.18 230 LEU A CA 1
ATOM 1906 C C . LEU A 1 230 ? -21.207 -10.370 33.116 1.00 44.05 230 LEU A C 1
ATOM 1907 O O . LEU A 1 230 ? -20.890 -10.369 34.314 1.00 45.41 230 LEU A O 1
ATOM 1912 N N . TRP A 1 231 ? -22.441 -10.073 32.684 1.00 43.21 231 TRP A N 1
ATOM 1913 C CA . TRP A 1 231 ? -23.462 -9.463 33.508 1.00 42.88 231 TRP A CA 1
ATOM 1914 C C . TRP A 1 231 ? -24.332 -10.459 34.287 1.00 46.30 231 TRP A C 1
ATOM 1915 O O . TRP A 1 231 ? -25.135 -10.053 35.161 1.00 47.42 231 TRP A O 1
ATOM 1926 N N . THR A 1 232 ? -24.186 -11.753 33.964 1.00 46.57 232 THR A N 1
ATOM 1927 C CA . THR A 1 232 ? -24.927 -12.798 34.642 1.00 49.73 232 THR A CA 1
ATOM 1928 C C . THR A 1 232 ? -23.912 -13.805 35.178 1.00 50.05 232 THR A C 1
ATOM 1929 O O . THR A 1 232 ? -24.320 -14.842 35.676 1.00 53.61 232 THR A O 1
ATOM 1933 N N . ARG B 2 3 ? -15.245 -2.468 31.785 1.00 45.13 35 ARG P N 1
ATOM 1934 C CA . ARG B 2 3 ? -15.000 -3.949 31.586 1.00 45.41 35 ARG P CA 1
ATOM 1935 C C . ARG B 2 3 ? -16.052 -4.606 30.683 1.00 43.37 35 ARG P C 1
ATOM 1936 O O . ARG B 2 3 ? -15.851 -5.720 30.200 1.00 45.00 35 ARG P O 1
ATOM 1944 N N . SER B 2 4 ? -17.173 -3.933 30.435 1.00 39.92 36 SER P N 1
ATOM 1945 C CA . SER B 2 4 ? -18.087 -4.421 29.397 1.00 35.51 36 SER P CA 1
ATOM 1946 C C . SER B 2 4 ? -17.499 -4.175 28.025 1.00 32.03 36 SER P C 1
ATOM 1947 O O . SER B 2 4 ? -16.626 -3.293 27.871 1.00 33.26 36 SER P O 1
ATOM 1950 N N . PHE B 2 5 ? -18.036 -4.865 26.997 1.00 27.38 37 PHE P N 1
ATOM 1951 C CA . PHE B 2 5 ? -17.524 -4.650 25.675 1.00 24.57 37 PHE P CA 1
ATOM 1952 C C . PHE B 2 5 ? -18.459 -3.725 24.954 1.00 22.89 37 PHE P C 1
ATOM 1953 O O . PHE B 2 5 ? -19.659 -3.986 24.886 1.00 24.23 37 PHE P O 1
ATOM 1971 N N . GLU B 2 7 ? -18.953 -1.384 21.139 1.00 20.56 39 GLU P N 1
ATOM 1972 C CA . GLU B 2 7 ? -18.711 -1.659 19.734 1.00 21.24 39 GLU P CA 1
ATOM 1973 C C . GLU B 2 7 ? -17.213 -1.369 19.353 1.00 24.16 39 GLU P C 1
ATOM 1974 O O . GLU B 2 7 ? -16.646 -0.328 19.677 1.00 24.07 39 GLU P O 1
ATOM 1980 N N . PRO B 2 8 ? -16.570 -2.322 18.684 1.00 25.16 40 PRO P N 1
ATOM 1981 C CA . PRO B 2 8 ? -15.133 -2.145 18.466 1.00 27.96 40 PRO P CA 1
ATOM 1982 C C . PRO B 2 8 ? -14.840 -1.220 17.261 1.00 30.01 40 PRO P C 1
ATOM 1983 O O . PRO B 2 8 ? -15.756 -0.808 16.569 1.00 28.70 40 PRO P O 1
ATOM 1987 N N . PHE B 2 9 ? -13.573 -0.843 17.056 1.00 32.55 41 PHE P N 1
ATOM 1988 C CA . PHE B 2 9 ? -13.227 0.053 15.959 1.00 36.84 41 PHE P CA 1
ATOM 1989 C C . PHE B 2 9 ? -11.861 -0.343 15.443 1.00 40.44 41 PHE P C 1
ATOM 1990 O O . PHE B 2 9 ? -11.125 -1.051 16.156 1.00 43.38 41 PHE P O 1
ATOM 1998 N N . GLY B 2 10 ? -11.512 0.215 14.283 1.00 43.32 42 GLY P N 1
ATOM 1999 C CA . GLY B 2 10 ? -10.578 -0.400 13.343 1.00 46.61 42 GLY P CA 1
ATOM 2000 C C . GLY B 2 10 ? -11.471 -0.608 12.114 1.00 49.50 42 GLY P C 1
ATOM 2001 O O . GLY B 2 10 ? -11.145 -0.158 10.986 1.00 52.20 42 GLY P O 1
#

Foldseek 3Di:
DLVVLLVQLVVCVVVVVLVSNLVSLLVNLVVQAADDPSSLVSNVVSLCSVLVVLVVVLVVLVVVLVVCVVVVDVVVNVVSVVVSVVSLVSLVVSLVVVLCSLVPGQCVRHDALLSNLSSLLSQLVSLLSQLLVDDDVSNVVSLVRSVVSLVRSQVSCVVHPQLLDLSNLVSLLVVLVSCCRSVVHLPVSLVSLVVSLVSCVVPVVRQDPVDNVSSVVSSVVSVVVNVVSD/DDDPDDD

Organism: Homo sapiens (NCBI:txid9606)

Sequence (237 aa):
DREDLVYQAKLAEQAERYDEMVEESMKKVAGMDVELTVEERRNLLSVAYKKNVIGARRASWRRIISSSSIEQKKEENKGGEDKLKMIREEYRQMVETELKLICCDILDVLDKHLIPAANNTGESKVFYYKMKGDYHRYLAEFATGNNDRKEAAENSLVAYKAASDIAMTEELPPTHPIRLGLALNFSSVFYYEILNSSPDDRACRLAKAAFDDAIAELDTLSEESYKDSTLIIMMQLLRDNLTLWTRSFEPFG

Solvent-accessible surface area: 12609 Å² total